Protein 3FCI (pdb70)

Nearest PDB structures (foldseek):
  3fcl-assembly1_A  TM=1.002E+00  e=1.348E-49  Homo sapiens
  3tkb-assembly1_A  TM=9.901E-01  e=2.245E-47  Homo sapiens
  1yuo-assembly1_A  TM=9.833E-01  e=1.093E-45  Homo sapiens
  2ssp-assembly1_E  TM=9.846E-01  e=1.093E-45  Homo sapiens
  4lyl-assembly1_A  TM=9.906E-01  e=3.931E-41  Gadus morhua

B-factor: mean 18.33, std 9.73, range [8.15, 76.26]

Foldseek 3Di:
DDQAADLCCVQQVVVCPDVLNVQLVVVVVVCVVPFDKPPPRSQLHVLRVQAHLQQAAEEEEAAWADQAPQAGRNFAQAGDPPDARPQLQVLVQVLCVVLPVPRDDPNHGHCSQQSNNRYRRYHQFRMDTHPGTCRCPPSRSNVSVLSVLVCCLPPHFLHEYEQADDVSCVSCVPRDVVGYHYAYAHRSPPVTCVRGVRVSSVQVVSQVSCVVVVHHHGPSRRD

GO terms:
  GO:0004844 uracil DNA N-glycosylase activity (F, TAS)
  GO:0000012 single strand break repair (P, TAS)
  GO:0005634 nucleus (C, EXP)
  GO:0005739 mitochondrion (C, EXP)
  GO:0004844 uracil DNA N-glycosylase activity (F, IDA)
  GO:0005739 mitochondrion (C, HTP)
  GO:0005654 nucleoplasm (C, TAS)
  GO:0045008 depyrimidination (P, TAS)
  GO:0005515 protein binding (F, IPI)
  GO:0005654 nucleoplasm (C, IDA)
  GO:0005739 mitochondrion (C, IDA)
  GO:0003684 damaged DNA binding (F, IDA)
  GO:0097510 base-excision repair, AP site formation via deaminated base removal (P, IDA)
  GO:0043024 ribosomal small subunit binding (F, IPI)
  GO:0006284 base-excision repair (P, IDA)

Sequence (223 aa):
MEFFGESWKKHLSGEFGKPYFIKLMGFVAEERKHYTVYPPPHQVFTWTQMCDIKDVKVVILGQQDPYHGPNQAHGLCFSVQRPVPPPPSLENIYKELSTDIEDFVHPGHGDLSGWAKQGVLLLNAVLTVRAHQANSHKERGWEQFTDAVVSWLNQNSNGLVFLLWGSYYAQKKGSAIDRKRHHVLQTAHPSPLSVYRGFFGCRHFSKTNELLQKSGKKPIDWKEL

Organism: Homo sapiens (NCBI:txid9606)

CATH classification: 3.40.470.10

InterPro domains:
  IPR002043 Uracil-DNA glycosylase family 1 [MF_00148] (95-311)
  IPR002043 Uracil-DNA glycosylase family 1 [PTHR11264] (42-312)
  IPR002043 Uracil-DNA glycosylase family 1 [TIGR00628] (96-304)
  IPR002043 Uracil-DNA glycosylase family 1 [cd10027] (110-310)
  IPR005122 Uracil-DNA glycosylase-like [PF03167] (141-301)
  IPR005122 Uracil-DNA glycosylase-like [SM00986] (139-300)
  IPR018085 Uracil-DNA glycosylase, active site [PS00130] (147-156)
  IPR036895 Uracil-DNA glycosylase-like domain superfamily [G3DSA:3.40.470.10] (80-312)
  IPR036895 Uracil-DNA glycosylase-like domain superfamily [SSF52141] (94-311)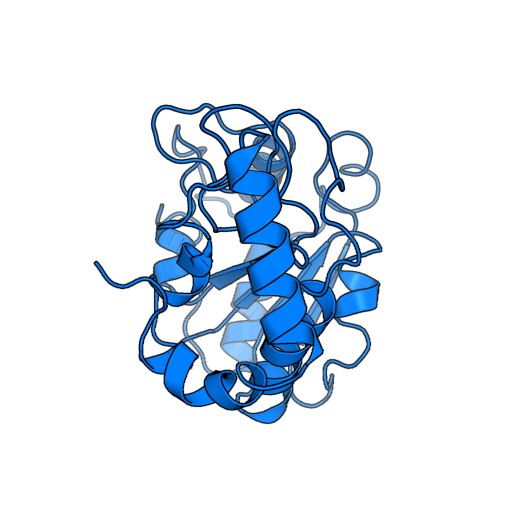

Secondary structure (DSSP, 8-state):
--SS-HHHHHHHGGGTTSHHHHHHHHHHHHHHHHS-EES-GGGTTGGGTSS-GGG--EEEEE-S---STTT--SSTT---TTSPPPHHHHHHHHHHHHHSTT----SS--THHHHTTTEEEEESS--EETT-TTTTTTSSHHHHHHHHHHHHHHH--S-EEEEESHHHHHHTTT--TTTSEEEEE--SSTTTGGGTTTT--HHHHHHHHHHHTT-PPP-TT--

Radius of gyration: 16.61 Å; Cα contacts (8 Å, |Δi|>4): 414; chains: 1; bounding box: 44×41×40 Å

Solvent-accessible surface area: 10704 Å² total; per-residue (Å²): 204,116,93,6,9,153,25,1,75,156,74,4,49,63,22,53,59,89,114,31,14,108,148,0,65,42,35,14,51,87,15,66,159,123,96,80,8,30,1,45,66,90,29,6,3,16,6,3,70,54,24,52,6,162,72,5,47,0,0,1,1,4,35,35,8,42,73,12,78,118,44,10,4,12,6,0,22,0,0,74,156,134,24,102,22,11,85,16,0,67,22,2,4,121,2,0,46,97,8,28,169,99,10,114,76,47,64,16,0,20,1,20,12,2,4,132,34,1,1,5,2,0,14,2,0,7,0,0,43,12,129,78,58,75,27,0,76,134,107,16,2,29,89,0,0,67,20,0,10,58,48,0,12,112,82,26,90,8,0,0,0,0,0,4,10,87,116,6,55,161,32,0,83,86,10,57,120,208,96,8,45,27,36,84,18,16,56,0,28,79,172,24,5,182,203,33,0,50,56,10,113,6,0,33,94,0,24,106,37,0,104,162,29,72,53,163,60,5,56,4,98,91,55

Structure (mmCIF, N/CA/C/O backbone):
data_3FCI
#
_entry.id   3FCI
#
_cell.length_a   43.014
_cell.length_b   68.476
_cell.length_c   69.674
_cell.angle_alpha   90.000
_cell.angle_beta   90.000
_cell.angle_gamma   90.000
#
_symmetry.space_group_name_H-M   'P 21 21 21'
#
loop_
_entity.id
_entity.type
_entity.pdbx_description
1 polymer 'Uracil-DNA glycosylase'
2 non-polymer '3-{(E)-[(3-{[(2,6-dioxo-1,2,3,6-tetrahydropyrimidin-4-yl)methyl]amino}propoxy)imino]methyl}benzoic acid'
3 non-polymer 'SODIUM ION'
4 non-polymer 'THIOCYANATE ION'
5 water water
#
loop_
_atom_site.group_PDB
_atom_site.id
_atom_site.type_symbol
_atom_site.label_atom_id
_atom_site.label_alt_id
_atom_site.label_comp_id
_atom_site.label_asym_id
_atom_site.label_entity_id
_atom_site.label_seq_id
_atom_site.pdbx_PDB_ins_code
_atom_site.Cartn_x
_atom_site.Cartn_y
_atom_site.Cartn_z
_atom_site.occupancy
_atom_site.B_iso_or_equiv
_atom_site.auth_seq_id
_atom_site.auth_comp_id
_atom_site.auth_asym_id
_atom_site.auth_atom_id
_atom_site.pdbx_PDB_model_num
ATOM 1 N N . MET A 1 1 ? -18.716 9.405 27.643 1.00 25.64 82 MET A N 1
ATOM 2 C CA . MET A 1 1 ? -18.510 8.211 26.775 1.00 25.51 82 MET A CA 1
ATOM 3 C C . MET A 1 1 ? -17.257 7.451 27.192 1.00 25.47 82 MET A C 1
ATOM 4 O O . MET A 1 1 ? -16.362 8.004 27.837 1.00 26.01 82 MET A O 1
ATOM 9 N N . GLU A 1 2 ? -17.202 6.176 26.830 1.00 25.15 83 GLU A N 1
ATOM 10 C CA . GLU A 1 2 ? -15.987 5.407 27.018 1.00 24.66 83 GLU A CA 1
ATOM 11 C C . GLU A 1 2 ? -15.381 5.046 25.675 1.00 22.58 83 GLU A C 1
ATOM 12 O O . GLU A 1 2 ? -16.070 4.968 24.650 1.00 23.15 83 GLU A O 1
ATOM 18 N N . PHE A 1 3 ? -14.071 4.859 25.704 1.00 20.73 84 PHE A N 1
ATOM 19 C CA . PHE A 1 3 ? -13.285 4.585 24.530 1.00 19.20 84 PHE A CA 1
ATOM 20 C C . PHE A 1 3 ? -13.640 3.231 23.896 1.00 17.96 84 PHE A C 1
ATOM 21 O O . PHE A 1 3 ? -13.550 3.091 22.673 1.00 17.46 84 PHE A O 1
ATOM 29 N N . PHE A 1 4 ? -14.047 2.251 24.718 1.00 15.88 85 PHE A N 1
ATOM 30 C CA . PHE A 1 4 ? -14.170 0.838 24.280 1.00 14.47 85 PHE A CA 1
ATOM 31 C C . PHE A 1 4 ? -15.238 0.162 25.137 1.00 14.70 85 PHE A C 1
ATOM 32 O O . PHE A 1 4 ? -15.101 0.108 26.370 1.00 14.62 85 PHE A O 1
ATOM 40 N N . GLY A 1 5 ? -16.296 -0.346 24.510 1.00 13.56 86 GLY A N 1
ATOM 41 C CA . GLY A 1 5 ? -17.448 -0.905 25.219 1.00 13.75 86 GLY A CA 1
ATOM 42 C C . GLY A 1 5 ? -17.070 -2.006 26.199 1.00 13.65 86 GLY A C 1
ATOM 43 O O . GLY A 1 5 ? -16.253 -2.876 25.897 1.00 12.81 86 GLY A O 1
ATOM 44 N N . GLU A 1 6 ? -17.686 -1.977 27.377 1.00 14.70 87 GLU A N 1
ATOM 45 C CA . GLU A 1 6 ? -17.303 -2.837 28.486 1.00 15.24 87 GLU A CA 1
ATOM 46 C C . GLU A 1 6 ? -17.386 -4.338 28.204 1.00 13.82 87 GLU A C 1
ATOM 47 O O . GLU A 1 6 ? -16.472 -5.081 28.575 1.00 13.44 87 GLU A O 1
ATOM 53 N N . SER A 1 7 ? -18.468 -4.794 27.567 1.00 13.13 88 SER A N 1
ATOM 54 C CA . SER A 1 7 ? -18.621 -6.234 27.363 1.00 13.25 88 SER A CA 1
ATOM 55 C C . SER A 1 7 ? -17.588 -6.759 26.378 1.00 12.91 88 SER A C 1
ATOM 56 O O . SER A 1 7 ? -17.137 -7.897 26.495 1.00 14.52 88 SER A O 1
ATOM 59 N N . TRP A 1 8 ? -17.205 -5.921 25.417 1.00 12.07 89 TRP A N 1
ATOM 60 C CA . TRP A 1 8 ? -16.171 -6.284 24.443 1.00 11.47 89 TRP A CA 1
ATOM 61 C C . TRP A 1 8 ? -14.804 -6.264 25.111 1.00 11.82 89 TRP A C 1
ATOM 62 O O . TRP A 1 8 ? -13.981 -7.152 24.872 1.00 11.54 89 TRP A O 1
ATOM 73 N N . LYS A 1 9 ? -14.574 -5.265 25.959 1.00 11.65 90 LYS A N 1
ATOM 74 C CA . LYS A 1 9 ? -13.296 -5.133 26.671 1.00 12.84 90 LYS A CA 1
ATOM 75 C C . LYS A 1 9 ? -13.017 -6.363 27.553 1.00 12.96 90 LYS A C 1
ATOM 76 O O . LYS A 1 9 ? -11.881 -6.873 27.607 1.00 13.39 90 LYS A O 1
ATOM 82 N N . LYS A 1 10 ? -14.054 -6.856 28.223 1.00 13.32 91 LYS A N 1
ATOM 83 C CA . LYS A 1 10 ? -13.917 -8.024 29.082 1.00 14.19 91 LYS A CA 1
ATOM 84 C C . LYS A 1 10 ? -13.339 -9.227 28.327 1.00 14.45 91 LYS A C 1
ATOM 85 O O . LYS A 1 10 ? -12.485 -9.952 28.852 1.00 16.26 91 LYS A O 1
ATOM 91 N N . HIS A 1 11 ? -13.804 -9.428 27.097 1.00 13.80 92 HIS A N 1
ATOM 92 C CA . HIS A 1 11 ? -13.435 -10.621 26.348 1.00 14.72 92 HIS A CA 1
ATOM 93 C C . HIS A 1 11 ? -12.231 -10.462 25.428 1.00 14.84 92 HIS A C 1
ATOM 94 O O . HIS A 1 11 ? -11.629 -11.458 25.003 1.00 16.46 92 HIS A O 1
ATOM 101 N N . LEU A 1 12 ? -11.845 -9.217 25.160 1.00 14.02 93 LEU A N 1
ATOM 102 C CA . LEU A 1 12 ? -10.750 -8.934 24.223 1.00 14.14 93 LEU A CA 1
ATOM 103 C C . LEU A 1 12 ? -9.485 -8.359 24.869 1.00 14.70 93 LEU A C 1
ATOM 104 O O . LEU A 1 12 ? -8.442 -8.239 24.210 1.00 14.28 93 LEU A O 1
ATOM 109 N N . SER A 1 13 ? -9.570 -7.951 26.139 1.00 15.91 94 SER A N 1
ATOM 110 C CA . SER A 1 13 ? -8.437 -7.262 26.790 1.00 16.59 94 SER A CA 1
ATOM 111 C C . SER A 1 13 ? -7.161 -8.106 26.917 1.00 16.37 94 SER A C 1
ATOM 112 O O . SER A 1 13 ? -6.066 -7.558 27.102 1.00 16.86 94 SER A O 1
ATOM 115 N N . GLY A 1 14 ? -7.305 -9.420 26.794 1.00 15.79 95 GLY A N 1
ATOM 116 C CA . GLY A 1 14 ? -6.137 -10.309 26.679 1.00 15.18 95 GLY A CA 1
ATOM 117 C C . GLY A 1 14 ? -5.233 -10.010 25.492 1.00 15.00 95 GLY A C 1
ATOM 118 O O . GLY A 1 14 ? -4.070 -10.424 25.472 1.00 14.69 95 GLY A O 1
ATOM 119 N N . GLU A 1 15 ? -5.753 -9.296 24.492 1.00 13.46 96 GLU A N 1
ATOM 120 C CA . GLU A 1 15 ? -4.936 -8.813 23.386 1.00 13.11 96 GLU A CA 1
ATOM 121 C C . GLU A 1 15 ? -4.073 -7.620 23.776 1.00 13.00 96 GLU A C 1
ATOM 122 O O . GLU A 1 15 ? -3.017 -7.406 23.195 1.00 12.02 96 GLU A O 1
ATOM 128 N N . PHE A 1 16 ? -4.525 -6.834 24.763 1.00 13.09 97 PHE A N 1
ATOM 129 C CA . PHE A 1 16 ? -4.031 -5.454 24.908 1.00 14.07 97 PHE A CA 1
ATOM 130 C C . PHE A 1 16 ? -2.563 -5.331 25.316 1.00 13.67 97 PHE A C 1
ATOM 131 O O . PHE A 1 16 ? -1.880 -4.373 24.941 1.00 14.46 97 PHE A O 1
ATOM 139 N N . GLY A 1 17 ? -2.099 -6.306 26.088 1.00 13.82 98 GLY A N 1
ATOM 140 C CA . GLY A 1 17 ? -0.711 -6.302 26.546 1.00 14.21 98 GLY A CA 1
ATOM 141 C C . GLY A 1 17 ? 0.261 -6.998 25.607 1.00 14.37 98 GLY A C 1
ATOM 142 O O . GLY A 1 17 ? 1.476 -6.941 25.821 1.00 14.77 98 GLY A O 1
ATOM 143 N N . LYS A 1 18 ? -0.254 -7.624 24.546 1.00 13.75 99 LYS A N 1
ATOM 144 C CA . LYS A 1 18 ? 0.594 -8.323 23.569 1.00 13.43 99 LYS A CA 1
ATOM 145 C C . LYS A 1 18 ? 1.446 -7.292 22.831 1.00 13.60 99 LYS A C 1
ATOM 146 O O . LYS A 1 18 ? 1.003 -6.166 22.579 1.00 13.88 99 LYS A O 1
ATOM 152 N N . PRO A 1 19 ? 2.716 -7.643 22.528 1.00 14.37 100 PRO A N 1
ATOM 153 C CA . PRO A 1 19 ? 3.616 -6.695 21.852 1.00 14.69 100 PRO A CA 1
ATOM 154 C C . PRO A 1 19 ? 3.012 -6.032 20.633 1.00 13.47 100 PRO A C 1
ATOM 155 O O . PRO A 1 19 ? 3.174 -4.820 20.470 1.00 13.85 100 PRO A O 1
ATOM 159 N N . TYR A 1 20 ? 2.312 -6.783 19.783 1.00 12.58 101 TYR A N 1
ATOM 160 C CA . TYR A 1 20 ? 1.790 -6.177 18.568 1.00 12.04 101 TYR A CA 1
ATOM 161 C C . TYR A 1 20 ? 0.799 -5.060 18.915 1.00 12.11 101 TYR A C 1
ATOM 162 O O . TYR A 1 20 ? 0.690 -4.074 18.173 1.00 12.41 101 TYR A O 1
ATOM 171 N N . PHE A 1 21 ? 0.045 -5.245 20.003 1.00 12.47 102 PHE A N 1
ATOM 172 C CA . PHE A 1 21 ? -1.001 -4.277 20.306 1.00 12.16 102 PHE A CA 1
ATOM 173 C C . PHE A 1 21 ? -0.423 -2.972 20.854 1.00 12.52 102 PHE A C 1
ATOM 174 O O . PHE A 1 21 ? -0.838 -1.897 20.431 1.00 12.16 102 PHE A O 1
ATOM 182 N N . ILE A 1 22 ? 0.559 -3.071 21.743 1.00 12.64 103 ILE A N 1
ATOM 183 C CA . ILE A 1 22 ? 1.267 -1.898 22.256 1.00 13.57 103 ILE A CA 1
ATOM 184 C C . ILE A 1 22 ? 1.930 -1.145 21.098 1.00 13.24 103 ILE A C 1
ATOM 185 O O . ILE A 1 22 ? 1.862 0.086 21.028 1.00 13.09 103 ILE A O 1
ATOM 190 N N . LYS A 1 23 ? 2.540 -1.894 20.180 1.00 12.14 104 LYS A N 1
ATOM 191 C CA . LYS A 1 23 ? 3.170 -1.305 19.008 1.00 12.44 104 LYS A CA 1
ATOM 192 C C . LYS A 1 23 ? 2.162 -0.572 18.131 1.00 12.60 104 LYS A C 1
ATOM 193 O O . LYS A 1 23 ? 2.418 0.538 17.655 1.00 12.46 104 LYS A O 1
ATOM 199 N N . LEU A 1 24 ? 1.013 -1.196 17.922 1.00 11.27 105 LEU A N 1
ATOM 200 C CA . LEU A 1 24 ? -0.063 -0.601 17.142 1.00 11.52 105 LEU A CA 1
ATOM 201 C C . LEU A 1 24 ? -0.543 0.711 17.764 1.00 11.48 105 LEU A C 1
ATOM 202 O O . LEU A 1 24 ? -0.702 1.717 17.072 1.00 11.19 105 LEU A O 1
ATO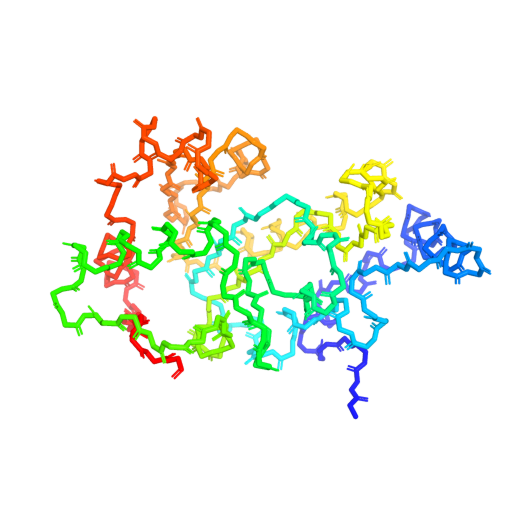M 207 N N . MET A 1 25 ? -0.776 0.697 19.067 1.00 11.42 106 MET A N 1
ATOM 208 C CA . MET A 1 25 ? -1.165 1.909 19.778 1.00 12.54 106 MET A CA 1
ATOM 209 C C . MET A 1 25 ? -0.130 3.017 19.587 1.00 11.89 106 MET A C 1
ATOM 210 O O . MET A 1 25 ? -0.494 4.171 19.365 1.00 12.52 106 MET A O 1
ATOM 215 N N . GLY A 1 26 ? 1.145 2.669 19.671 1.00 12.91 107 GLY A N 1
ATOM 216 C CA . GLY A 1 26 ? 2.216 3.643 19.476 1.00 12.43 107 GLY A CA 1
ATOM 217 C C . GLY A 1 26 ? 2.215 4.188 18.067 1.00 12.69 107 GLY A C 1
ATOM 218 O O . GLY A 1 26 ? 2.399 5.387 17.844 1.00 12.65 107 GLY A O 1
ATOM 219 N N . PHE A 1 27 ? 2.024 3.299 17.100 1.00 11.56 108 PHE A N 1
ATOM 220 C CA . PHE A 1 27 ? 1.977 3.715 15.704 1.00 11.85 108 PHE A CA 1
ATOM 221 C C . PHE A 1 27 ? 0.846 4.710 15.430 1.00 11.79 108 PHE A C 1
ATOM 222 O O . PHE A 1 27 ? 1.068 5.753 14.837 1.00 12.06 108 PHE A O 1
ATOM 230 N N . VAL A 1 28 ? -0.368 4.366 15.847 1.00 11.60 109 VAL A N 1
ATOM 231 C CA . VAL A 1 28 ? -1.512 5.239 15.607 1.00 12.11 109 VAL A CA 1
ATOM 232 C C . VAL A 1 28 ? -1.314 6.584 16.307 1.00 11.78 109 VAL A C 1
ATOM 233 O O . VAL A 1 28 ? -1.579 7.628 15.707 1.00 11.58 109 VAL A O 1
ATOM 237 N N . ALA A 1 29 ? -0.807 6.569 17.547 1.00 12.46 110 ALA A N 1
ATOM 238 C CA . ALA A 1 29 ? -0.590 7.819 18.280 1.00 13.32 110 ALA A CA 1
ATOM 239 C C . ALA A 1 29 ? 0.426 8.699 17.548 1.00 13.37 110 ALA A C 1
ATOM 240 O O . ALA A 1 29 ? 0.241 9.920 17.445 1.00 14.14 110 ALA A O 1
ATOM 242 N N . GLU A 1 30 ? 1.494 8.097 17.029 1.00 13.81 111 GLU A N 1
ATOM 243 C CA . GLU A 1 30 ? 2.500 8.871 16.305 1.00 14.85 111 GLU A CA 1
ATOM 244 C C . GLU A 1 30 ? 1.911 9.456 15.022 1.00 14.48 111 GLU A C 1
ATOM 245 O O . GLU A 1 30 ? 2.145 10.628 14.692 1.00 15.10 111 GLU A O 1
ATOM 251 N N . GLU A 1 31 ? 1.139 8.658 14.292 1.00 13.82 112 GLU A N 1
ATOM 252 C CA . GLU A 1 31 ? 0.466 9.141 13.095 1.00 13.31 112 GLU A CA 1
ATOM 253 C C . GLU A 1 31 ? -0.435 10.324 13.390 1.00 13.64 112 GLU A C 1
ATOM 254 O O . GLU A 1 31 ? -0.442 11.281 12.622 1.00 13.99 112 GLU A O 1
ATOM 260 N N . ARG A 1 32 ? -1.176 10.267 14.497 1.00 13.85 113 ARG A N 1
ATOM 261 C CA . ARG A 1 32 ? -2.067 11.367 14.858 1.00 14.81 113 ARG A CA 1
ATOM 262 C C . ARG A 1 32 ? -1.337 12.681 15.142 1.00 16.08 113 ARG A C 1
ATOM 263 O O . ARG A 1 32 ? -1.926 13.748 15.012 1.00 16.66 113 ARG A O 1
ATOM 271 N N . LYS A 1 33 ? -0.058 12.595 15.510 1.00 17.11 114 LYS A N 1
ATOM 272 C CA . LYS A 1 33 ? 0.741 13.806 15.751 1.00 19.08 114 LYS A CA 1
ATOM 273 C C . LYS A 1 33 ? 1.142 14.532 14.467 1.00 20.30 114 LYS A C 1
ATOM 274 O O . LYS A 1 33 ? 1.377 15.750 14.486 1.00 21.78 114 LYS A O 1
ATOM 280 N N . HIS A 1 34 ? 1.212 13.796 13.356 1.00 20.66 115 HIS A N 1
ATOM 281 C CA . HIS A 1 34 ? 1.720 14.332 12.086 1.00 21.54 115 HIS A CA 1
ATOM 282 C C . HIS A 1 34 ? 0.720 14.360 10.938 1.00 21.39 115 HIS A C 1
ATOM 283 O O . HIS A 1 34 ? 0.958 15.018 9.922 1.00 22.41 115 HIS A O 1
ATOM 290 N N . TYR A 1 35 ? -0.370 13.613 11.076 1.00 19.39 116 TYR A N 1
ATOM 291 C CA . TYR A 1 35 ? -1.383 13.530 10.023 1.00 18.60 116 TYR A CA 1
ATOM 292 C C . TYR A 1 35 ? -2.771 13.591 10.628 1.00 16.97 116 TYR A C 1
ATOM 293 O O . TYR A 1 35 ? -2.939 13.374 11.833 1.00 16.35 116 TYR A O 1
ATOM 302 N N . THR A 1 36 ? -3.759 13.883 9.790 1.00 15.77 117 THR A N 1
ATOM 303 C CA . THR A 1 36 ? -5.146 13.650 10.145 1.00 16.03 117 THR A CA 1
ATOM 304 C C . THR A 1 36 ? -5.435 12.155 9.951 1.00 14.21 117 THR A C 1
ATOM 305 O O . THR A 1 36 ? -5.209 11.609 8.872 1.00 14.55 117 THR A O 1
ATOM 309 N N . VAL A 1 37 ? -5.905 11.513 11.018 1.00 13.14 118 VAL A N 1
ATOM 310 C CA . VAL A 1 37 ? -6.229 10.083 11.021 1.00 12.13 118 VAL A CA 1
ATOM 311 C C . VAL A 1 37 ? -7.726 9.898 11.266 1.00 11.41 118 VAL A C 1
ATOM 312 O O . VAL A 1 37 ? -8.296 10.518 12.167 1.00 11.66 118 VAL A O 1
ATOM 316 N N . TYR A 1 38 ? -8.361 9.044 10.461 1.00 10.77 119 TYR A N 1
ATOM 317 C CA . TYR A 1 38 ? -9.784 8.757 10.580 1.00 10.87 119 TYR A CA 1
ATOM 318 C C . TYR A 1 38 ? -9.975 7.310 11.015 1.00 10.62 119 TYR A C 1
ATOM 319 O O . TYR A 1 38 ? -9.166 6.461 10.675 1.00 10.93 119 TYR A O 1
ATOM 328 N N . PRO A 1 39 ? -11.054 7.019 11.750 1.00 10.24 120 PRO A N 1
ATOM 329 C CA . PRO A 1 39 ? -11.952 7.991 12.380 1.00 10.71 120 PRO A CA 1
ATOM 330 C C . PRO A 1 39 ? -11.238 8.693 13.541 1.00 10.93 120 PRO A C 1
ATOM 331 O O . PRO A 1 39 ? -10.120 8.308 13.913 1.00 11.07 120 PRO A O 1
ATOM 335 N N . PRO A 1 40 ? -11.870 9.723 14.128 1.00 11.70 121 PRO A N 1
ATOM 336 C CA . PRO A 1 40 ? -11.280 10.328 15.321 1.00 11.68 121 PRO A CA 1
ATOM 337 C C . PRO A 1 40 ? -11.220 9.310 16.473 1.00 11.73 121 PRO A C 1
ATOM 338 O O . PRO A 1 40 ? -11.931 8.292 16.442 1.00 10.51 121 PRO A O 1
ATOM 342 N N . PRO A 1 41 ? -10.386 9.571 17.495 1.00 11.64 122 PRO A N 1
ATOM 343 C CA . PRO A 1 41 ? -10.080 8.544 18.510 1.00 11.02 122 PRO A CA 1
ATOM 344 C C . PRO A 1 41 ? -11.333 7.975 19.200 1.00 11.02 122 PRO A C 1
ATOM 345 O O . PRO A 1 41 ? -11.427 6.741 19.404 1.00 11.16 122 PRO A O 1
ATOM 349 N N . HIS A 1 42 ? -12.289 8.835 19.551 1.00 10.43 123 HIS A N 1
ATOM 350 C CA . HIS A 1 42 ? -13.464 8.405 20.290 1.00 10.85 123 HIS A CA 1
ATOM 351 C C . HIS A 1 42 ? -14.416 7.591 19.429 1.00 10.76 123 HIS A C 1
ATOM 352 O O . HIS A 1 42 ? -15.404 7.078 19.949 1.00 11.74 123 HIS A O 1
ATOM 359 N N . GLN A 1 43 ? -14.121 7.460 18.128 1.00 9.98 124 GLN A N 1
ATOM 360 C CA . GLN A 1 43 ? -14.968 6.668 17.233 1.00 10.56 124 GLN A CA 1
ATOM 361 C C . GLN A 1 43 ? -14.285 5.434 16.646 1.00 10.23 124 GLN A C 1
ATOM 362 O O . GLN A 1 43 ? -14.922 4.684 15.914 1.00 11.43 124 GLN A O 1
ATOM 368 N N . VAL A 1 44 ? -13.019 5.185 16.981 1.00 9.05 125 VAL A N 1
ATOM 369 C CA . VAL A 1 44 ? -12.346 4.009 16.438 1.00 9.52 125 VAL A CA 1
ATOM 370 C C . VAL A 1 44 ? -13.103 2.728 16.826 1.00 9.91 125 VAL A C 1
ATOM 371 O O . VAL A 1 44 ? -13.171 1.794 16.009 1.00 10.31 125 VAL A O 1
ATOM 375 N N . PHE A 1 45 ? -13.671 2.699 18.035 1.00 9.34 126 PHE A N 1
ATOM 376 C CA . PHE A 1 45 ? -14.295 1.491 18.565 1.00 9.39 126 PHE A CA 1
ATOM 377 C C . PHE A 1 45 ? -15.819 1.584 18.647 1.00 8.77 126 PHE A C 1
ATOM 378 O O . PHE A 1 45 ? -16.440 0.947 19.495 1.00 8.96 126 PHE A O 1
ATOM 386 N N . THR A 1 46 ? -16.434 2.328 17.730 1.00 8.96 127 THR A N 1
ATOM 387 C CA . THR A 1 46 ? -17.884 2.499 17.770 1.00 9.45 127 THR A CA 1
ATOM 388 C C . THR A 1 46 ? -18.596 1.144 17.701 1.00 9.24 127 THR A C 1
ATOM 389 O O . THR A 1 46 ? -19.663 0.965 18.293 1.00 9.53 127 THR A O 1
ATOM 393 N N . TRP A 1 47 ? -17.980 0.212 16.983 1.00 9.74 128 TRP A N 1
ATOM 394 C CA . TRP A 1 47 ? -18.508 -1.134 16.824 1.00 9.96 128 TRP A CA 1
ATOM 395 C C . TRP A 1 47 ? -18.604 -1.921 18.144 1.00 10.64 128 TRP A C 1
ATOM 396 O O . TRP A 1 47 ? -19.257 -2.964 18.190 1.00 11.22 128 TRP A O 1
ATOM 407 N N . THR A 1 48 ? -17.966 -1.430 19.209 1.00 9.91 129 THR A N 1
ATOM 408 C CA . THR A 1 48 ? -18.077 -2.035 20.551 1.00 10.45 129 THR A CA 1
ATOM 409 C C . THR A 1 48 ? -19.136 -1.342 21.414 1.00 10.91 129 THR A C 1
ATOM 410 O O . THR A 1 48 ? -19.388 -1.786 22.538 1.00 11.66 129 THR A O 1
ATOM 414 N N . GLN A 1 49 ? -19.704 -0.240 20.913 1.00 11.41 130 GLN A N 1
ATOM 415 C CA . GLN A 1 49 ? -20.545 0.658 21.747 1.00 12.09 130 GLN A CA 1
ATOM 416 C C . GLN A 1 49 ? -22.040 0.498 21.518 1.00 12.79 130 GLN A C 1
ATOM 417 O O . GLN A 1 49 ? -22.844 1.014 22.284 1.00 13.62 130 GLN A O 1
ATOM 423 N N . MET A 1 50 ? -22.407 -0.181 20.438 1.00 12.91 131 MET A N 1
ATOM 424 C CA . MET A 1 50 ? -23.781 -0.194 19.947 1.00 13.52 131 MET A CA 1
ATOM 425 C C . MET A 1 50 ? -24.620 -1.342 20.479 1.00 13.69 131 MET A C 1
ATOM 426 O O . MET A 1 50 ? -25.847 -1.229 20.529 1.00 13.32 131 MET A O 1
ATOM 431 N N . CYS A 1 51 ? -23.975 -2.452 20.849 1.00 13.26 132 CYS A N 1
ATOM 432 C CA . CYS A 1 51 ? -24.659 -3.588 21.440 1.00 13.97 132 CYS A CA 1
ATOM 433 C C . CYS A 1 51 ? -23.657 -4.354 22.290 1.00 13.17 132 CYS A C 1
ATOM 434 O O . CYS A 1 51 ? -22.432 -4.193 22.142 1.00 12.84 132 CYS A O 1
ATOM 437 N N . ASP A 1 52 ? -24.197 -5.154 23.205 1.00 12.63 133 ASP A N 1
ATOM 438 C CA . ASP A 1 52 ? -23.396 -6.074 24.022 1.00 12.65 133 ASP A CA 1
ATOM 439 C C . ASP A 1 52 ? -22.834 -7.159 23.110 1.00 12.33 133 ASP A C 1
ATOM 440 O O . ASP A 1 52 ? -23.496 -7.608 22.175 1.00 12.65 133 ASP A O 1
ATOM 445 N N . ILE A 1 53 ? -21.603 -7.576 23.373 1.00 11.75 134 ILE A N 1
ATOM 446 C CA . ILE A 1 53 ? -20.966 -8.591 22.534 1.00 11.54 134 ILE A CA 1
ATOM 447 C C . ILE A 1 53 ? -21.785 -9.893 22.473 1.00 12.38 134 ILE A C 1
ATOM 448 O O . ILE A 1 53 ? -21.802 -10.584 21.443 1.00 12.76 134 ILE A O 1
ATOM 453 N N . LYS A 1 54 ? -22.494 -10.204 23.554 1.00 13.03 135 LYS A N 1
ATOM 454 C CA . LYS A 1 54 ? -23.299 -11.439 23.616 1.00 14.25 135 LYS A CA 1
ATOM 455 C C . LYS A 1 54 ? -24.502 -11.381 22.682 1.00 13.84 135 LYS A C 1
ATOM 456 O O . LYS A 1 54 ? -25.093 -12.416 22.359 1.00 14.44 135 LYS A O 1
ATOM 462 N N . ASP A 1 55 ? -24.854 -10.177 22.242 1.00 13.25 136 ASP A N 1
ATOM 463 C CA . ASP A 1 55 ? -26.066 -9.951 21.438 1.00 13.67 136 ASP A CA 1
ATOM 464 C C . ASP A 1 55 ? -25.792 -9.869 19.929 1.00 12.79 136 ASP A C 1
ATOM 465 O O . ASP A 1 55 ? -26.704 -9.602 19.136 1.00 13.10 136 ASP A O 1
ATOM 470 N N . VAL A 1 56 ? -24.547 -10.082 19.527 1.00 11.82 137 VAL A N 1
ATOM 471 C CA . VAL A 1 56 ? -24.210 -10.102 18.101 1.00 11.13 137 VAL A CA 1
ATOM 472 C C . VAL A 1 56 ? -24.939 -11.262 17.409 1.00 11.43 137 VAL A C 1
ATOM 473 O O . VAL A 1 56 ? -24.985 -12.395 17.927 1.00 11.22 137 VAL A O 1
ATOM 477 N N . LYS A 1 57 ? -25.534 -10.949 16.258 1.00 11.05 138 LYS A N 1
ATOM 478 C CA . LYS A 1 57 ? -26.238 -11.928 15.422 1.00 11.24 138 LYS A CA 1
ATOM 479 C C . LYS A 1 57 ? -25.645 -12.061 14.028 1.00 11.02 138 LYS A C 1
ATOM 480 O O . LYS A 1 57 ? -25.690 -13.139 13.441 1.00 10.94 138 LYS A O 1
ATOM 486 N N . VAL A 1 58 ? -25.133 -10.950 13.484 1.00 10.22 139 VAL A N 1
ATOM 487 C CA . VAL A 1 58 ? -24.664 -10.894 12.105 1.00 10.39 139 VAL A CA 1
ATOM 488 C C . VAL A 1 58 ? -23.320 -10.168 12.137 1.00 10.30 139 VAL A C 1
ATOM 489 O O . VAL A 1 58 ? -23.157 -9.229 12.928 1.00 10.56 139 VAL A O 1
ATOM 493 N N . VAL A 1 59 ? -22.363 -10.612 11.324 1.00 10.37 140 VAL A N 1
ATOM 494 C CA . VAL A 1 59 ? -21.066 -9.947 11.249 1.00 10.55 140 VAL A CA 1
ATOM 495 C C . VAL A 1 59 ? -20.828 -9.607 9.788 1.00 11.10 140 VAL A C 1
ATOM 496 O O . VAL A 1 59 ? -20.796 -10.500 8.933 1.00 11.14 140 VAL A O 1
ATOM 500 N N . ILE A 1 60 ? -20.697 -8.310 9.495 1.00 10.58 141 ILE A N 1
ATOM 501 C CA . ILE A 1 60 ? -20.321 -7.839 8.164 1.00 10.95 141 ILE A CA 1
ATOM 502 C C . ILE A 1 60 ? -18.878 -7.347 8.237 1.00 10.64 141 ILE A C 1
ATOM 503 O O . ILE A 1 60 ? -18.589 -6.389 8.968 1.00 10.56 141 ILE A O 1
ATOM 508 N N . LEU A 1 61 ? -17.988 -8.023 7.506 1.00 10.68 142 LEU A N 1
ATOM 509 C CA . LEU A 1 61 ? -16.570 -7.696 7.531 1.00 12.45 142 LEU A CA 1
ATOM 510 C C . LEU A 1 61 ? -16.188 -6.799 6.364 1.00 13.21 142 LEU A C 1
ATOM 511 O O . LEU A 1 61 ? -16.397 -7.172 5.214 1.00 13.64 142 LEU A O 1
ATOM 516 N N . GLY A 1 62 ? -15.634 -5.627 6.682 1.00 12.84 143 GLY A N 1
ATOM 517 C CA . GLY A 1 62 ? -15.058 -4.711 5.699 1.00 12.26 143 GLY A CA 1
ATOM 518 C C . GLY A 1 62 ? -13.542 -4.719 5.792 1.00 11.91 143 GLY A C 1
ATOM 519 O O . GLY A 1 62 ? -12.956 -5.520 6.542 1.00 12.14 143 GLY A O 1
ATOM 520 N N A GLN A 1 63 ? -12.903 -3.823 5.047 0.50 11.43 144 GLN A N 1
ATOM 521 N N B GLN A 1 63 ? -12.907 -3.836 5.027 0.50 11.75 144 GLN A N 1
ATOM 522 C CA A GLN A 1 63 ? -11.445 -3.778 4.993 0.50 11.65 144 GLN A CA 1
ATOM 523 C CA B GLN A 1 63 ? -11.450 -3.767 4.951 0.50 12.22 144 GLN A CA 1
ATOM 524 C C A GLN A 1 63 ? -10.831 -2.492 5.558 0.50 11.70 144 GLN A C 1
ATOM 525 C C B GLN A 1 63 ? -10.943 -2.477 5.606 0.50 11.97 144 GLN A C 1
ATOM 526 O O A GLN A 1 63 ? -10.152 -2.538 6.580 0.50 11.97 144 GLN A O 1
ATOM 527 O O B GLN A 1 63 ? -10.502 -2.493 6.752 0.50 11.84 144 GLN A O 1
ATOM 538 N N . ASP A 1 64 ? -11.068 -1.360 4.893 1.00 12.12 145 ASP A N 1
ATOM 539 C CA . ASP A 1 64 ? -10.438 -0.085 5.263 1.00 12.03 145 ASP A CA 1
ATOM 540 C C . ASP A 1 64 ? -11.528 0.924 5.606 1.00 11.70 145 ASP A C 1
ATOM 541 O O . ASP A 1 64 ? -12.539 0.966 4.928 1.00 12.23 145 ASP A O 1
ATOM 546 N N . PRO A 1 65 ? -11.299 1.789 6.617 1.00 10.70 146 PRO A N 1
ATOM 547 C CA . PRO A 1 65 ? -12.281 2.861 6.874 1.00 11.00 146 PRO A CA 1
ATOM 548 C C . PRO A 1 65 ? -12.311 3.866 5.725 1.00 11.01 146 PRO A C 1
ATOM 549 O O . PRO A 1 65 ? -11.308 4.057 5.030 1.00 11.73 146 PRO A O 1
ATOM 553 N N . TYR A 1 66 ? -13.446 4.537 5.540 1.00 10.15 147 TYR A N 1
ATOM 554 C CA . TYR A 1 66 ? -13.482 5.646 4.581 1.00 10.50 147 TYR A CA 1
ATOM 555 C C . TYR A 1 66 ? -12.360 6.630 4.903 1.00 11.65 147 TYR A C 1
ATOM 556 O O . TYR A 1 66 ? -12.089 6.908 6.073 1.00 11.75 147 TYR A O 1
ATOM 565 N N . HIS A 1 67 ? -11.746 7.204 3.867 1.00 12.42 148 HIS A N 1
ATOM 566 C CA . HIS A 1 67 ? -10.582 8.077 4.090 1.00 13.03 148 HIS A CA 1
ATOM 567 C C . HIS A 1 67 ? -10.849 9.551 3.769 1.00 13.02 148 HIS A C 1
ATOM 568 O O . HIS A 1 67 ? -9.917 10.348 3.730 1.00 12.91 148 HIS A O 1
ATOM 575 N N . GLY A 1 68 ? -12.116 9.905 3.566 1.00 12.50 149 GLY A N 1
ATOM 576 C CA . GLY A 1 68 ? -12.487 11.300 3.307 1.00 13.11 149 GLY A CA 1
ATOM 577 C C . GLY A 1 68 ? -12.998 12.005 4.555 1.00 14.19 149 GLY A C 1
ATOM 578 O O . GLY A 1 68 ? -13.433 11.367 5.510 1.00 12.97 149 GLY A O 1
ATOM 579 N N . PRO A 1 69 ? -12.942 13.346 4.576 1.00 14.38 150 PRO A N 1
ATOM 580 C CA . PRO A 1 69 ? -13.424 14.078 5.734 1.00 13.99 150 PRO A CA 1
ATOM 581 C C . PRO A 1 69 ? -14.836 13.681 6.170 1.00 12.95 150 PRO A C 1
ATOM 582 O O . PRO A 1 69 ? -15.719 13.533 5.330 1.00 13.26 150 PRO A O 1
ATOM 586 N N . ASN A 1 70 ? -15.016 13.505 7.478 1.00 13.61 151 ASN A N 1
ATOM 587 C CA . ASN A 1 70 ? -16.335 13.291 8.090 1.00 13.84 151 ASN A CA 1
ATOM 588 C C . ASN A 1 70 ? -16.997 11.958 7.789 1.00 13.18 151 ASN A C 1
ATOM 589 O O . ASN A 1 70 ? -18.125 11.725 8.200 1.00 14.32 151 ASN A O 1
ATOM 594 N N . GLN A 1 71 ? -16.292 11.078 7.087 1.00 12.00 152 GLN A N 1
ATOM 595 C CA . GLN A 1 71 ? -16.924 9.833 6.633 1.00 11.32 152 GLN A CA 1
ATOM 596 C C . GLN A 1 71 ? -16.860 8.691 7.650 1.00 10.71 152 GLN A C 1
ATOM 597 O O . GLN A 1 71 ? -17.897 8.230 8.152 1.00 10.81 152 GLN A O 1
ATOM 603 N N . ALA A 1 72 ? -15.650 8.225 7.946 1.00 10.35 153 ALA A N 1
ATOM 604 C CA . ALA A 1 72 ? -15.498 7.068 8.834 1.00 10.06 153 ALA A CA 1
ATOM 605 C C . ALA A 1 72 ? -15.938 7.427 10.248 1.00 10.10 153 ALA A C 1
ATOM 606 O O . ALA A 1 72 ? -15.568 8.489 10.787 1.00 10.94 153 ALA A O 1
ATOM 608 N N . HIS A 1 73 ? -16.696 6.527 10.878 1.00 9.54 154 HIS A N 1
ATOM 609 C CA . HIS A 1 73 ? -17.059 6.705 12.296 1.00 9.78 154 HIS A CA 1
ATOM 610 C C . HIS A 1 73 ? -17.022 5.404 13.101 1.00 9.12 154 HIS A C 1
ATOM 611 O O . HIS A 1 73 ? -17.623 5.319 14.167 1.00 9.58 154 HIS A O 1
ATOM 618 N N . GLY A 1 74 ? -16.338 4.377 12.577 1.00 9.29 155 GLY A N 1
ATOM 619 C CA . GLY A 1 74 ? -16.092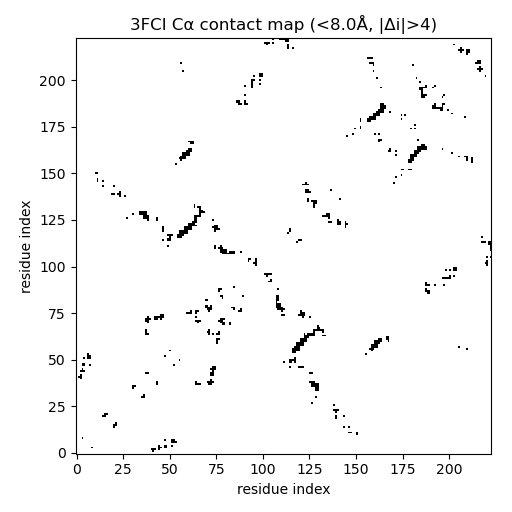 3.166 13.371 1.00 9.40 155 GLY A CA 1
ATOM 620 C C . GLY A 1 74 ? -17.047 2.018 13.119 1.00 9.18 155 GLY A C 1
ATOM 621 O O . GLY A 1 74 ? -16.945 0.990 13.811 1.00 9.17 155 GLY A O 1
ATOM 622 N N . LEU A 1 75 ? -17.978 2.196 12.181 1.00 9.68 156 LEU A N 1
ATOM 623 C CA . LEU A 1 75 ? -18.857 1.133 11.697 1.00 9.15 156 LEU A CA 1
ATOM 624 C C . LEU A 1 75 ? -18.611 1.004 10.199 1.00 9.42 156 LEU A C 1
ATOM 625 O O . LEU A 1 75 ? -18.701 1.997 9.480 1.00 9.66 156 LEU A O 1
ATOM 630 N N . CYS A 1 76 ? -18.330 -0.192 9.708 1.00 8.92 157 CYS A N 1
ATOM 631 C CA . CYS A 1 76 ? -17.993 -0.339 8.293 1.00 9.73 157 CYS A CA 1
ATOM 632 C C . CYS A 1 76 ? -19.161 0.114 7.424 1.00 9.03 157 CYS A C 1
ATOM 633 O O . CYS A 1 76 ? -20.324 -0.173 7.741 1.00 9.37 157 CYS A O 1
ATOM 636 N N . PHE A 1 77 ? -18.812 0.885 6.384 1.00 8.94 158 PHE A N 1
ATOM 637 C CA . PHE A 1 77 ? -19.720 1.398 5.345 1.00 9.76 158 PHE A CA 1
ATOM 638 C C . PHE A 1 77 ? -20.615 2.557 5.741 1.00 10.03 158 PHE A C 1
ATOM 639 O O . PHE A 1 77 ? -21.208 3.166 4.860 1.00 10.52 158 PHE A O 1
ATOM 647 N N . SER A 1 78 ? -20.724 2.846 7.033 1.00 9.82 159 SER A N 1
ATOM 648 C CA . SER A 1 78 ? -21.673 3.814 7.572 1.00 9.83 159 SER A CA 1
ATOM 649 C C . SER A 1 78 ? -21.102 5.226 7.541 1.00 9.11 159 SER A C 1
ATOM 650 O O . SER A 1 78 ? -19.884 5.429 7.670 1.00 9.63 159 SER A O 1
ATOM 653 N N . VAL A 1 79 ? -21.989 6.203 7.378 1.00 9.42 160 VAL A N 1
ATOM 654 C CA . VAL A 1 79 ? -21.618 7.613 7.534 1.00 10.13 160 VAL A CA 1
ATOM 655 C C . VAL A 1 79 ? -22.682 8.354 8.342 1.00 9.99 160 VAL A C 1
ATOM 656 O O . VAL A 1 79 ? -23.870 8.216 8.068 1.00 10.03 160 VAL A O 1
ATOM 660 N N . GLN A 1 80 ? -22.256 9.133 9.341 1.00 10.02 161 GLN A N 1
ATOM 661 C CA . GLN A 1 80 ? -23.194 9.864 10.181 1.00 10.55 161 GLN A CA 1
ATOM 662 C C . GLN A 1 80 ? -23.809 11.022 9.403 1.00 10.92 161 GLN A C 1
ATOM 663 O O . GLN A 1 80 ? -23.212 11.548 8.457 1.00 11.66 161 GLN A O 1
ATOM 669 N N . ARG A 1 81 ? -25.024 11.392 9.796 1.00 10.84 162 ARG A N 1
ATOM 670 C CA . ARG A 1 81 ? -25.641 12.609 9.263 1.00 11.59 162 ARG A CA 1
ATOM 671 C C . ARG A 1 81 ? -24.677 13.781 9.509 1.00 12.45 162 ARG A C 1
ATOM 672 O O . ARG A 1 81 ? -24.032 13.825 10.553 1.00 12.39 162 ARG A O 1
ATOM 680 N N . PRO A 1 82 ? -24.617 14.764 8.584 1.00 13.03 163 PRO A N 1
ATOM 681 C CA . PRO A 1 82 ? -25.383 14.921 7.345 1.00 13.35 163 PRO A CA 1
ATOM 682 C C . PRO A 1 82 ? -24.622 14.446 6.104 1.00 13.44 163 PRO A C 1
ATOM 683 O O . PRO A 1 82 ? -24.889 14.913 4.987 1.00 14.21 163 PRO A O 1
ATOM 687 N N . VAL A 1 83 ? -23.689 13.513 6.287 1.00 13.26 164 VAL A N 1
ATOM 688 C CA . VAL A 1 83 ? -22.793 13.070 5.201 1.00 13.33 164 VAL A CA 1
ATOM 689 C C . VAL A 1 83 ? -23.544 12.192 4.198 1.00 13.65 164 VAL A C 1
ATOM 690 O O . VAL A 1 83 ? -24.239 11.264 4.602 1.00 12.90 164 VAL A O 1
ATOM 694 N N . PRO A 1 84 ? -23.422 12.493 2.887 1.00 13.64 165 PRO A N 1
ATOM 695 C CA . PRO A 1 84 ? -24.116 11.631 1.926 1.00 13.76 165 PRO A CA 1
ATOM 696 C C . PRO A 1 84 ? -23.549 10.196 1.893 1.00 12.65 165 PRO A C 1
ATOM 697 O O . PRO A 1 84 ? -22.336 10.028 1.968 1.00 12.94 165 PRO A O 1
ATOM 701 N N . PRO A 1 85 ? -24.406 9.175 1.722 1.00 12.38 166 PRO A N 1
ATOM 702 C CA . PRO A 1 85 ? -23.895 7.811 1.541 1.00 12.69 166 PRO A CA 1
ATOM 703 C C . PRO A 1 85 ? -22.890 7.761 0.389 1.00 12.44 166 PRO A C 1
ATOM 704 O O . PRO A 1 85 ? -23.194 8.250 -0.713 1.00 13.09 166 PRO A O 1
ATOM 708 N N . PRO A 1 86 ? -21.669 7.251 0.641 1.00 12.11 167 PRO A N 1
ATOM 709 C CA . PRO A 1 86 ? -20.729 7.015 -0.465 1.00 12.09 167 PRO A CA 1
ATOM 710 C C . PRO A 1 86 ? -21.193 5.926 -1.431 1.00 12.56 167 PRO A C 1
ATOM 711 O O . PRO A 1 86 ? -22.165 5.229 -1.156 1.00 12.24 167 PRO A O 1
ATOM 715 N N . PRO A 1 87 ? -20.524 5.802 -2.591 1.00 12.59 168 PRO A N 1
ATOM 716 C CA . PRO A 1 87 ? -21.014 4.866 -3.595 1.00 12.43 168 PRO A CA 1
ATOM 717 C C . PRO A 1 87 ? -21.215 3.434 -3.114 1.00 12.20 168 PRO A C 1
ATOM 718 O O . PRO A 1 87 ? -22.183 2.799 -3.531 1.00 11.42 168 PRO A O 1
ATOM 722 N N . SER A 1 88 ? -20.334 2.921 -2.256 1.00 12.22 169 SER A N 1
ATOM 723 C CA . SER A 1 88 ? -20.500 1.546 -1.780 1.00 12.11 169 SER A CA 1
ATOM 724 C C . SER A 1 88 ? -21.795 1.414 -0.998 1.00 11.46 169 SER A C 1
ATOM 725 O O . SER A 1 88 ? -22.499 0.424 -1.137 1.00 10.75 169 SER A O 1
ATOM 728 N N . LEU A 1 89 ? -22.093 2.418 -0.185 1.00 11.46 170 LEU A N 1
ATOM 729 C CA . LEU A 1 89 ? -23.321 2.386 0.596 1.00 11.32 170 LEU A CA 1
ATOM 730 C C . LEU A 1 89 ? -24.575 2.584 -0.257 1.00 10.96 170 LEU A C 1
ATOM 731 O O . LEU A 1 89 ? -25.577 1.934 -0.030 1.00 11.09 170 LEU A O 1
ATOM 736 N N . GLU A 1 90 ? -24.511 3.456 -1.259 1.00 10.90 171 GLU A N 1
ATOM 737 C CA . GLU A 1 90 ? -25.626 3.531 -2.221 1.00 11.47 171 GLU A CA 1
ATOM 738 C C . GLU A 1 90 ? -25.887 2.163 -2.859 1.00 10.91 171 GLU A C 1
ATOM 739 O O . GLU A 1 90 ? -27.049 1.761 -3.045 1.00 10.87 171 GLU A O 1
ATOM 745 N N . ASN A 1 91 ? -24.823 1.411 -3.173 1.00 11.08 172 ASN A N 1
ATOM 746 C CA . ASN A 1 91 ? -25.032 0.080 -3.736 1.00 11.63 172 ASN A CA 1
ATOM 747 C C . ASN A 1 91 ? -25.660 -0.912 -2.751 1.00 10.93 172 ASN A C 1
ATOM 748 O O . ASN A 1 91 ? -26.516 -1.703 -3.114 1.00 10.72 172 ASN A O 1
ATOM 753 N N . ILE A 1 92 ? -25.241 -0.846 -1.486 1.00 10.65 173 ILE A N 1
ATOM 754 C CA . ILE A 1 92 ? -25.847 -1.665 -0.442 1.00 10.74 173 ILE A CA 1
ATOM 755 C C . ILE A 1 92 ? -27.346 -1.360 -0.342 1.00 10.55 173 ILE A C 1
ATOM 756 O O . ILE A 1 92 ? -28.180 -2.272 -0.318 1.00 11.56 173 ILE A O 1
ATOM 761 N N . TYR A 1 93 ? -27.681 -0.068 -0.348 1.00 11.06 174 TYR A N 1
ATOM 762 C CA . TYR A 1 93 ? -29.090 0.333 -0.297 1.00 11.35 174 TYR A CA 1
ATOM 763 C C . TYR A 1 93 ? -29.875 -0.096 -1.534 1.00 11.92 174 TYR A C 1
ATOM 764 O O . TYR A 1 93 ? -31.057 -0.452 -1.426 1.00 11.70 174 TYR A O 1
ATOM 773 N N . LYS A 1 94 ? -29.240 -0.054 -2.705 1.00 11.94 175 LYS A N 1
ATOM 774 C CA . LYS A 1 94 ? -29.887 -0.496 -3.934 1.00 12.47 175 LYS A CA 1
ATOM 775 C C . LYS A 1 94 ? -30.215 -1.989 -3.884 1.00 12.31 175 LYS A C 1
ATOM 776 O O . LYS A 1 94 ? -31.322 -2.411 -4.230 1.00 12.32 175 LYS A O 1
ATOM 782 N N . GLU A 1 95 ? -29.255 -2.793 -3.435 1.00 11.65 176 GLU A N 1
ATOM 783 C CA . GLU A 1 95 ? -29.515 -4.206 -3.233 1.00 11.99 176 GLU A CA 1
ATOM 784 C C . GLU A 1 95 ? -30.639 -4.456 -2.230 1.00 12.46 176 GLU A C 1
ATOM 785 O O . GLU A 1 95 ? -31.524 -5.273 -2.469 1.00 12.78 176 GLU A O 1
ATOM 791 N N . LEU A 1 96 ? -30.628 -3.722 -1.125 1.00 12.17 177 LEU A N 1
ATOM 792 C CA . LEU A 1 96 ? -31.710 -3.843 -0.147 1.00 13.18 177 LEU A CA 1
ATOM 793 C C . LEU A 1 96 ? -33.076 -3.530 -0.746 1.00 13.79 177 LEU A C 1
ATOM 794 O O . LEU A 1 96 ? -34.062 -4.207 -0.450 1.00 14.19 177 LEU A O 1
ATOM 799 N N . SER A 1 97 ? -33.130 -2.531 -1.615 1.00 14.26 178 SER A N 1
ATOM 800 C CA . SER A 1 97 ? -34.409 -2.136 -2.212 1.00 16.05 178 SER A CA 1
ATOM 801 C C . SER A 1 97 ? -35.014 -3.226 -3.098 1.00 16.35 178 SER A C 1
ATOM 802 O O . SER A 1 97 ? -36.241 -3.324 -3.184 1.00 17.58 178 SER A O 1
ATOM 805 N N . THR A 1 98 ? -34.167 -4.054 -3.712 1.00 16.94 179 THR A N 1
ATOM 806 C CA . THR A 1 98 ? -34.632 -5.162 -4.568 1.00 18.04 179 THR A CA 1
ATOM 807 C C . THR A 1 98 ? -34.794 -6.470 -3.786 1.00 18.60 179 THR A C 1
ATOM 808 O O . THR A 1 98 ? -35.598 -7.339 -4.142 1.00 20.44 179 THR A O 1
ATOM 812 N N . ASP A 1 99 ? -34.029 -6.607 -2.709 1.00 18.19 180 ASP A N 1
ATOM 813 C CA . ASP A 1 99 ? -34.041 -7.811 -1.889 1.00 17.80 180 ASP A CA 1
ATOM 814 C C . ASP A 1 99 ? -35.220 -7.817 -0.907 1.00 18.97 180 ASP A C 1
ATOM 815 O O . ASP A 1 99 ? -35.931 -8.833 -0.767 1.00 20.80 180 ASP A O 1
ATOM 820 N N . ILE A 1 100 ? -35.396 -6.697 -0.212 1.00 19.50 181 ILE A N 1
ATOM 821 C CA . ILE A 1 100 ? -36.411 -6.536 0.831 1.00 20.66 181 ILE A CA 1
ATOM 822 C C . ILE A 1 100 ? -37.500 -5.589 0.294 1.00 21.32 181 ILE A C 1
ATOM 823 O O . ILE A 1 100 ? -37.267 -4.394 0.122 1.00 20.53 181 ILE A O 1
ATOM 828 N N . GLU A 1 101 ? -38.693 -6.123 0.035 1.00 22.68 182 GLU A N 1
ATOM 829 C CA . GLU A 1 101 ? -39.757 -5.373 -0.655 1.00 23.97 182 GLU A CA 1
ATOM 830 C C . GLU A 1 101 ? -40.067 -4.002 -0.047 1.00 23.30 182 GLU A C 1
ATOM 831 O O . GLU A 1 101 ? -40.256 -3.019 -0.769 1.00 23.68 182 GLU A O 1
ATOM 837 N N . ASP A 1 102 ? -40.119 -3.945 1.280 1.00 22.79 183 ASP A N 1
ATOM 838 C CA . ASP A 1 102 ? -40.541 -2.748 1.998 1.00 22.50 183 ASP A CA 1
ATOM 839 C C . ASP A 1 102 ? -39.420 -1.729 2.215 1.00 21.23 183 ASP A C 1
ATOM 840 O O . ASP A 1 102 ? -39.663 -0.608 2.675 1.00 20.94 183 ASP A O 1
ATOM 845 N N . PHE A 1 103 ? -38.188 -2.115 1.895 1.00 19.95 184 PHE A N 1
ATOM 846 C CA . PHE A 1 103 ? -37.055 -1.227 2.134 1.00 18.92 184 PHE A CA 1
ATOM 847 C C . PHE A 1 103 ? -37.028 -0.053 1.159 1.00 19.41 184 PHE A C 1
ATOM 848 O O . PHE A 1 103 ? -37.100 -0.238 -0.064 1.00 20.42 184 PHE A O 1
ATOM 856 N N . VAL A 1 104 ? -36.895 1.150 1.711 1.00 18.60 185 VAL A N 1
ATOM 857 C CA . VAL A 1 104 ? -36.695 2.369 0.929 1.00 19.15 185 VAL A CA 1
ATOM 858 C C . VAL A 1 104 ? -35.473 3.124 1.462 1.00 18.52 185 VAL A C 1
ATOM 859 O O . VAL A 1 104 ? -35.251 3.154 2.663 1.00 17.97 185 VAL A O 1
ATOM 863 N N . HIS A 1 105 ? -34.700 3.720 0.556 1.00 18.42 186 HIS A N 1
ATOM 864 C CA . HIS A 1 105 ? -33.556 4.550 0.919 1.00 17.55 186 HIS A CA 1
ATOM 865 C C . HIS A 1 105 ? -33.918 5.511 2.065 1.00 17.80 186 HIS A C 1
ATOM 866 O O . HIS A 1 105 ? -34.809 6.340 1.904 1.00 18.11 186 HIS A O 1
ATOM 873 N N . PRO A 1 106 ? -33.237 5.400 3.231 1.00 17.33 187 PRO A N 1
ATOM 874 C CA . PRO A 1 106 ? -33.630 6.191 4.411 1.00 16.43 187 PRO A CA 1
ATOM 875 C C . PRO A 1 106 ? -33.225 7.661 4.375 1.00 15.67 187 PRO A C 1
ATOM 876 O O . PRO A 1 106 ? -33.589 8.434 5.281 1.00 16.40 187 PRO A O 1
ATOM 880 N N . GLY A 1 107 ? -32.479 8.044 3.345 1.00 15.08 188 GLY A N 1
ATOM 881 C CA . GLY A 1 107 ? -32.122 9.443 3.158 1.00 15.32 188 GLY A CA 1
ATOM 882 C C . GLY A 1 107 ? -30.918 9.887 3.977 1.00 14.81 188 GLY A C 1
ATOM 883 O O . GLY A 1 107 ? -30.636 11.083 4.099 1.00 15.68 188 GLY A O 1
ATOM 884 N N . HIS A 1 108 ? -30.195 8.906 4.527 1.00 13.07 189 HIS A N 1
ATOM 885 C CA . HIS A 1 108 ? -28.953 9.133 5.267 1.00 12.33 189 HIS A CA 1
ATOM 886 C C . HIS A 1 108 ? -28.188 7.822 5.276 1.00 11.65 189 HIS A C 1
ATOM 887 O O . HIS A 1 108 ? -28.720 6.777 4.871 1.00 11.02 189 HIS A O 1
ATOM 894 N N . GLY A 1 109 ? -26.942 7.887 5.726 1.00 11.45 190 GLY A N 1
ATOM 895 C CA . GLY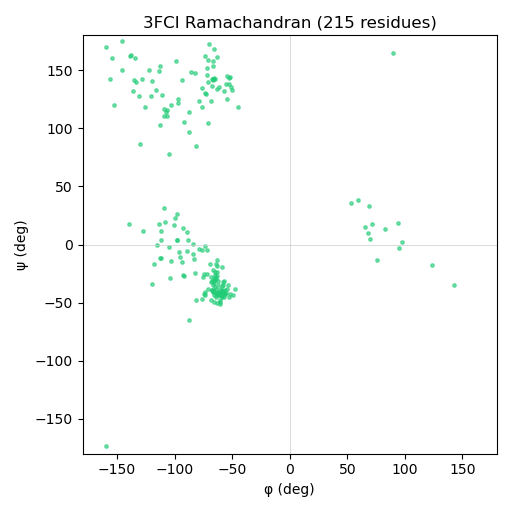 A 1 109 ? -26.067 6.711 5.681 1.00 10.84 190 GLY A CA 1
ATOM 896 C C . GLY A 1 109 ? -25.641 6.103 7.000 1.00 10.38 190 GLY A C 1
ATOM 897 O O . GLY A 1 109 ? -24.661 5.357 7.036 1.00 9.83 190 GLY A O 1
ATOM 898 N N . ASP A 1 110 ? -26.358 6.426 8.067 1.00 10.41 191 ASP A N 1
ATOM 899 C CA . ASP A 1 110 ? -25.948 5.974 9.401 1.00 10.53 191 ASP A CA 1
ATOM 900 C C . ASP A 1 110 ? -26.518 4.595 9.690 1.00 10.85 191 ASP A C 1
ATOM 901 O O . ASP A 1 110 ? -27.727 4.442 9.790 1.00 10.83 191 ASP A O 1
ATOM 906 N N . LEU A 1 111 ? -25.633 3.611 9.817 1.00 10.58 192 LEU A N 1
ATOM 907 C CA . LEU A 1 111 ? -26.040 2.229 10.029 1.00 10.07 192 LEU A CA 1
ATOM 908 C C . LEU A 1 111 ? -26.123 1.836 11.509 1.00 9.78 192 LEU A C 1
ATOM 909 O O . LEU A 1 111 ? -26.220 0.650 11.853 1.00 9.28 192 LEU A O 1
ATOM 914 N N . SER A 1 112 ? -26.109 2.830 12.394 1.00 10.51 193 SER A N 1
ATOM 915 C CA . SER A 1 112 ? -26.224 2.546 13.828 1.00 10.57 193 SER A CA 1
ATOM 916 C C . SER A 1 112 ? -27.454 1.704 14.152 1.00 10.99 193 SER A C 1
ATOM 917 O O . SER A 1 112 ? -27.393 0.870 15.061 1.00 10.03 193 SER A O 1
ATOM 920 N N . GLY A 1 113 ? -28.558 1.904 13.435 1.00 10.45 194 GLY A N 1
ATOM 921 C CA . GLY A 1 113 ? -29.772 1.135 13.715 1.00 11.04 194 GLY A CA 1
ATOM 922 C C . GLY A 1 113 ? -29.578 -0.362 13.507 1.00 10.22 194 GLY A C 1
ATOM 923 O O . GLY A 1 113 ? -30.234 -1.177 14.177 1.00 11.38 194 GLY A O 1
ATOM 924 N N . TRP A 1 114 ? -28.711 -0.741 12.561 1.00 10.01 195 TRP A N 1
ATOM 925 C CA . TRP A 1 114 ? -28.349 -2.160 12.392 1.00 10.40 195 TRP A CA 1
ATOM 926 C C . TRP A 1 114 ? -27.422 -2.610 13.516 1.00 10.17 195 TRP A C 1
ATOM 927 O O . TRP A 1 114 ? -27.602 -3.698 14.064 1.00 10.20 195 TRP A O 1
ATOM 938 N N . ALA A 1 115 ? -26.429 -1.787 13.858 1.00 10.25 196 ALA A N 1
ATOM 939 C CA . ALA A 1 115 ? -25.477 -2.155 14.905 1.00 10.23 196 ALA A CA 1
ATOM 940 C C . ALA A 1 115 ? -26.190 -2.431 16.238 1.00 10.17 196 ALA A C 1
ATOM 941 O O . ALA A 1 115 ? -25.854 -3.395 16.952 1.00 10.17 196 ALA A O 1
ATOM 943 N N . LYS A 1 116 ? -27.199 -1.624 16.559 1.00 10.41 197 LYS A N 1
ATOM 944 C CA . LYS A 1 116 ? -27.946 -1.791 17.800 1.00 11.39 197 LYS A CA 1
ATOM 945 C C . LYS A 1 116 ? -28.747 -3.086 17.835 1.00 11.70 197 LYS A C 1
ATOM 946 O O . LYS A 1 116 ? -29.078 -3.584 18.924 1.00 12.67 197 LYS A O 1
ATOM 952 N N . GLN A 1 117 ? -29.037 -3.643 16.661 1.00 11.10 198 GLN A N 1
ATOM 953 C CA . GLN A 1 117 ? -29.748 -4.913 16.542 1.00 11.41 198 GLN A CA 1
ATOM 954 C C . GLN A 1 117 ? -28.802 -6.116 16.558 1.00 11.33 198 GLN A C 1
ATOM 955 O O . GLN A 1 117 ? -29.236 -7.270 16.377 1.00 11.81 198 GLN A O 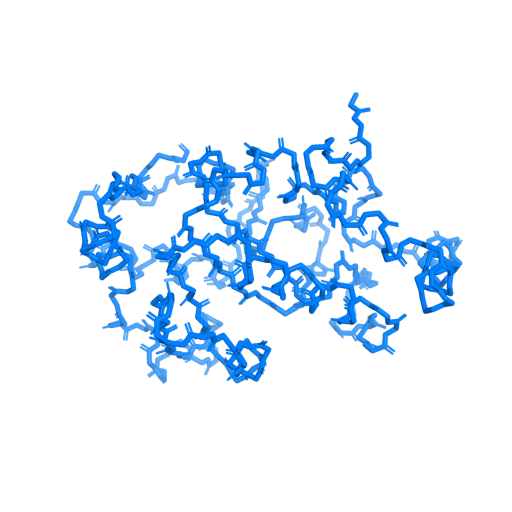1
ATOM 961 N N . GLY A 1 118 ? -27.507 -5.874 16.746 1.00 10.65 199 GLY A N 1
ATOM 962 C CA . GLY A 1 118 ? -26.548 -6.975 16.756 1.00 10.89 199 GLY A CA 1
ATOM 963 C C . GLY A 1 118 ? -25.884 -7.251 15.424 1.00 10.32 199 GLY A C 1
ATOM 964 O O . GLY A 1 118 ? -25.342 -8.351 15.223 1.00 10.93 199 GLY A O 1
ATOM 965 N N . VAL A 1 119 ? -25.920 -6.289 14.501 1.00 9.81 200 VAL A N 1
ATOM 966 C CA . VAL A 1 119 ? -25.119 -6.418 13.277 1.00 10.73 200 VAL A CA 1
ATOM 967 C C . VAL A 1 119 ? -23.777 -5.758 13.524 1.00 10.36 200 VAL A C 1
ATOM 968 O O . VAL A 1 119 ? -23.683 -4.535 13.599 1.00 10.55 200 VAL A O 1
ATOM 972 N N . LEU A 1 120 ? -22.751 -6.584 13.700 1.00 9.83 201 LEU A N 1
ATOM 973 C CA . LEU A 1 120 ? -21.388 -6.094 13.883 1.00 9.76 201 LEU A CA 1
ATOM 974 C C . LEU A 1 120 ? -20.818 -5.647 12.543 1.00 9.97 201 LEU A C 1
ATOM 975 O O . LEU A 1 120 ? -20.668 -6.446 11.620 1.00 9.73 201 LEU A O 1
ATOM 980 N N . LEU A 1 121 ? -20.495 -4.357 12.470 1.00 9.77 202 LEU A N 1
ATOM 981 C CA . LEU A 1 121 ? -19.990 -3.717 11.263 1.00 9.95 202 LEU A CA 1
ATOM 982 C C . LEU A 1 121 ? -18.486 -3.469 11.414 1.00 9.41 202 LEU A C 1
ATOM 983 O O . LEU A 1 121 ? -18.033 -2.350 11.710 1.00 9.60 202 LEU A O 1
ATOM 988 N N . LEU A 1 122 ? -17.699 -4.532 11.240 1.00 9.42 203 LEU A N 1
ATOM 989 C CA . LEU A 1 122 ? -16.275 -4.534 11.607 1.00 9.70 203 LEU A CA 1
ATOM 990 C C . LEU A 1 122 ? -15.361 -4.401 10.392 1.00 9.67 203 LEU A C 1
ATOM 991 O O . LEU A 1 122 ? -15.386 -5.262 9.514 1.00 11.98 203 LEU A O 1
ATOM 996 N N . ASN A 1 123 ? -14.544 -3.355 10.333 1.00 9.11 204 ASN A N 1
ATOM 997 C CA . ASN A 1 123 ? -13.437 -3.300 9.382 1.00 9.36 204 ASN A CA 1
ATOM 998 C C . ASN A 1 123 ? -12.224 -4.057 9.923 1.00 9.36 204 ASN A C 1
ATOM 999 O O . ASN A 1 123 ? -11.976 -4.086 11.137 1.00 9.72 204 ASN A O 1
ATOM 1004 N N . ALA A 1 124 ? -11.460 -4.652 9.007 1.00 9.63 205 ALA A N 1
ATOM 1005 C CA . ALA A 1 124 ? -10.249 -5.363 9.411 1.00 9.61 205 ALA A CA 1
ATOM 1006 C C . ALA A 1 124 ? -9.189 -4.400 9.950 1.00 9.81 205 ALA A C 1
ATOM 1007 O O . ALA A 1 124 ? -8.430 -4.717 10.877 1.00 9.52 205 ALA A O 1
ATOM 1009 N N . VAL A 1 125 ? -9.101 -3.247 9.292 1.00 9.51 206 VAL A N 1
ATOM 1010 C CA . VAL A 1 125 ? -8.173 -2.173 9.647 1.00 10.12 206 VAL A CA 1
ATOM 1011 C C . VAL A 1 125 ? -9.026 -1.018 10.181 1.00 9.41 206 VAL A C 1
ATOM 1012 O O . VAL A 1 125 ? -9.982 -0.627 9.525 1.00 9.79 206 VAL A O 1
ATOM 1016 N N . LEU A 1 126 ? -8.701 -0.495 11.361 1.00 8.98 207 LEU A N 1
ATOM 1017 C CA . LEU A 1 126 ? -9.605 0.417 12.061 1.00 9.26 207 LEU A CA 1
ATOM 1018 C C . LEU A 1 126 ? -9.239 1.901 12.035 1.00 9.69 207 LEU A C 1
ATOM 1019 O O . LEU A 1 126 ? -10.001 2.725 12.546 1.00 9.76 207 LEU A O 1
ATOM 1024 N N . THR A 1 127 ? -8.096 2.235 11.419 1.00 9.37 208 THR A N 1
ATOM 1025 C CA . THR A 1 127 ? -7.721 3.635 11.205 1.00 10.27 208 THR A CA 1
ATOM 1026 C C . THR A 1 127 ? -7.123 3.782 9.811 1.00 9.80 208 THR A C 1
ATOM 1027 O O . THR A 1 127 ? -6.727 2.781 9.193 1.00 10.17 208 THR A O 1
ATOM 1031 N N . VAL A 1 128 ? -7.069 5.024 9.308 1.00 10.18 209 VAL A N 1
ATOM 1032 C CA . VAL A 1 128 ? -6.517 5.331 7.989 1.00 11.14 209 VAL A CA 1
ATOM 1033 C C . VAL A 1 128 ? -6.071 6.791 8.012 1.00 11.34 209 VAL A C 1
ATOM 1034 O O . VAL A 1 128 ? -6.692 7.639 8.661 1.00 11.38 209 VAL A O 1
ATOM 1038 N N . ARG A 1 129 ? -4.951 7.080 7.357 1.00 12.08 210 ARG A N 1
ATOM 1039 C CA . ARG A 1 129 ? -4.547 8.472 7.161 1.00 13.27 210 ARG A CA 1
ATOM 1040 C C . ARG A 1 129 ? -5.480 9.127 6.146 1.00 12.99 210 ARG A C 1
ATOM 1041 O O . ARG A 1 129 ? -5.855 8.512 5.141 1.00 13.00 210 ARG A O 1
ATOM 1049 N N . ALA A 1 130 ? -5.848 10.380 6.404 1.00 13.89 211 ALA A N 1
ATOM 1050 C CA . ALA A 1 130 ? -6.722 11.109 5.493 1.00 14.40 211 ALA A CA 1
ATOM 1051 C C . ALA A 1 130 ? -6.213 11.031 4.057 1.00 14.59 211 ALA A C 1
ATOM 1052 O O . ALA A 1 130 ? -5.011 11.218 3.802 1.00 14.05 211 ALA A O 1
ATOM 1054 N N . HIS A 1 131 ? -7.124 10.728 3.140 1.00 14.90 212 HIS A N 1
ATOM 1055 C CA . HIS A 1 131 ? -6.871 10.750 1.690 1.00 16.13 212 HIS A CA 1
ATOM 1056 C C . HIS A 1 131 ? -5.906 9.667 1.198 1.00 16.34 212 HIS A C 1
ATOM 1057 O O . HIS A 1 131 ? -5.495 9.689 0.035 1.00 17.32 212 HIS A O 1
ATOM 1064 N N . GLN A 1 132 ? -5.552 8.712 2.062 1.00 15.28 213 GLN A N 1
ATOM 1065 C CA . GLN A 1 132 ? -4.589 7.668 1.685 1.00 15.38 213 GLN A CA 1
ATOM 1066 C C . GLN A 1 132 ? -5.130 6.264 2.013 1.00 14.65 213 GLN A C 1
ATOM 1067 O O . GLN A 1 132 ? -4.868 5.720 3.089 1.00 13.80 213 GLN A O 1
ATOM 1073 N N . ALA A 1 133 ? -5.887 5.688 1.086 1.00 14.47 214 ALA A N 1
ATOM 1074 C CA . ALA A 1 133 ? -6.464 4.350 1.275 1.00 14.65 214 ALA A CA 1
ATOM 1075 C C . ALA A 1 133 ? -5.371 3.369 1.660 1.00 14.49 214 ALA A C 1
ATOM 1076 O O . ALA A 1 133 ? -4.270 3.402 1.109 1.00 14.45 214 ALA A O 1
ATOM 1078 N N . ASN A 1 134 ? -5.682 2.499 2.626 1.00 13.80 215 ASN A N 1
ATOM 1079 C CA . ASN A 1 134 ? -4.795 1.414 3.063 1.00 14.19 215 ASN A CA 1
ATOM 1080 C C . ASN A 1 134 ? -3.501 1.870 3.713 1.00 13.76 215 ASN A C 1
ATOM 1081 O O . ASN A 1 134 ? -2.585 1.069 3.886 1.00 14.34 215 ASN A O 1
ATOM 1086 N N . SER A 1 135 ? -3.419 3.138 4.110 1.00 12.96 216 SER A N 1
ATOM 1087 C CA . SER A 1 135 ? -2.175 3.631 4.707 1.00 13.03 216 SER A CA 1
ATOM 1088 C C . SER A 1 135 ? -1.801 2.973 6.043 1.00 13.47 216 SER A C 1
ATOM 1089 O O . SER A 1 135 ? -0.630 2.966 6.442 1.00 14.15 216 SER A O 1
ATOM 1092 N N . HIS A 1 136 ? -2.798 2.426 6.741 1.00 12.68 217 HIS A N 1
ATOM 1093 C CA . HIS A 1 136 ? -2.516 1.777 8.031 1.00 12.67 217 HIS A CA 1
ATOM 1094 C C . HIS A 1 136 ? -2.642 0.262 7.952 1.00 12.24 217 HIS A C 1
ATOM 1095 O O . HIS A 1 136 ? -2.762 -0.416 8.973 1.00 12.29 217 HIS A O 1
ATOM 1102 N N . LYS A 1 137 ? -2.586 -0.267 6.738 1.00 12.71 218 LYS A N 1
ATOM 1103 C CA . LYS A 1 137 ? -2.634 -1.709 6.529 1.00 13.71 218 LYS A CA 1
ATOM 1104 C C . LYS A 1 137 ? -1.373 -2.377 7.092 1.00 13.56 218 LYS A C 1
ATOM 1105 O O . LYS A 1 137 ? -0.254 -1.834 6.991 1.00 13.65 218 LYS A O 1
ATOM 1111 N N . GLU A 1 138 ? -1.563 -3.557 7.685 1.00 13.07 219 GLU A N 1
ATOM 1112 C CA . GLU A 1 138 ? -0.467 -4.381 8.199 1.00 13.18 219 GLU A CA 1
ATOM 1113 C C . GLU A 1 138 ? 0.395 -3.703 9.271 1.00 12.64 219 GLU A C 1
ATOM 1114 O O . GLU A 1 138 ? 1.625 -3.889 9.339 1.00 13.59 219 GLU A O 1
ATOM 1120 N N . ARG A 1 139 ? -0.280 -2.946 10.142 1.00 12.15 220 ARG A N 1
ATOM 1121 C CA . ARG A 1 139 ? 0.362 -2.270 11.257 1.00 12.13 220 ARG A CA 1
ATOM 1122 C C . ARG A 1 139 ? -0.050 -2.842 12.601 1.00 11.85 220 ARG A C 1
ATOM 1123 O O . ARG A 1 139 ? 0.329 -2.300 13.639 1.00 11.71 220 ARG A O 1
ATOM 1131 N N . GLY A 1 140 ? -0.863 -3.904 12.571 1.00 10.68 221 GLY A N 1
ATOM 1132 C CA . GLY A 1 140 ? -1.306 -4.597 13.772 1.00 10.56 221 GLY A CA 1
ATOM 1133 C C . GLY A 1 140 ? -2.824 -4.690 13.920 1.00 10.31 221 GLY A C 1
ATOM 1134 O O . GLY A 1 140 ? -3.290 -5.512 14.673 1.00 10.32 221 GLY A O 1
ATOM 1135 N N . TRP A 1 141 ? -3.606 -3.881 13.199 1.00 9.84 222 TRP A N 1
ATOM 1136 C CA . TRP A 1 141 ? -5.063 -3.994 13.311 1.00 9.77 222 TRP A CA 1
ATOM 1137 C C . TRP A 1 141 ? -5.583 -5.355 12.910 1.00 9.43 222 TRP A C 1
ATOM 1138 O O . TRP A 1 141 ? -6.516 -5.855 13.536 1.00 9.75 222 TRP A O 1
ATOM 1149 N N . GLU A 1 142 ? -4.987 -5.946 11.871 1.00 9.77 223 GLU A N 1
ATOM 1150 C CA . GLU A 1 142 ? -5.466 -7.223 11.355 1.00 10.80 223 GLU A CA 1
ATOM 1151 C C . GLU A 1 142 ? -5.409 -8.300 12.418 1.00 10.67 223 GLU A C 1
ATOM 1152 O O . GLU A 1 142 ? -6.339 -9.096 12.550 1.00 10.36 223 GLU A O 1
ATOM 1158 N N . GLN A 1 143 ? -4.321 -8.340 13.182 1.00 10.50 224 GLN A N 1
ATOM 1159 C CA . GLN A 1 143 ? -4.219 -9.322 14.248 1.00 10.52 224 GLN A CA 1
ATOM 1160 C C . GLN A 1 143 ? -5.296 -9.070 15.303 1.00 9.93 224 GLN A C 1
ATOM 1161 O O . GLN A 1 143 ? -5.902 -10.009 15.811 1.00 10.60 224 GLN A O 1
ATOM 1167 N N . PHE A 1 144 ? -5.583 -7.812 15.613 1.00 9.40 225 PHE A N 1
ATOM 1168 C CA . PHE A 1 144 ? -6.604 -7.516 16.605 1.00 9.89 225 PHE A CA 1
ATOM 1169 C C . PHE A 1 144 ? -7.992 -7.897 16.108 1.00 9.53 225 PHE A C 1
ATOM 1170 O O . PHE A 1 144 ? -8.762 -8.506 16.848 1.00 9.92 225 PHE A O 1
ATOM 1178 N N . THR A 1 145 ? -8.340 -7.505 14.885 1.00 9.52 226 THR A N 1
ATOM 1179 C CA . THR A 1 145 ? -9.673 -7.833 14.403 1.00 9.10 226 THR A CA 1
ATOM 1180 C C . THR A 1 145 ? -9.836 -9.337 14.083 1.00 9.50 226 THR A C 1
ATOM 1181 O O . THR A 1 145 ? -10.939 -9.869 14.182 1.00 10.46 226 THR A O 1
ATOM 1185 N N . ASP A 1 146 ? -8.726 -10.008 13.767 1.00 9.40 227 ASP A N 1
ATOM 1186 C CA . ASP A 1 146 ? -8.706 -11.480 13.750 1.00 10.01 227 ASP A CA 1
ATOM 1187 C C . ASP A 1 146 ? -9.094 -12.045 15.116 1.00 9.93 227 ASP A C 1
ATOM 1188 O O . ASP A 1 146 ? -9.829 -13.034 15.198 1.00 9.93 227 ASP A O 1
ATOM 1193 N N . ALA A 1 147 ? -8.608 -11.436 16.193 1.00 9.94 228 ALA A N 1
ATOM 1194 C CA . ALA A 1 147 ? -8.948 -11.905 17.539 1.00 10.33 228 ALA A CA 1
ATOM 1195 C C . ALA A 1 147 ? -10.441 -11.704 17.831 1.00 10.30 228 ALA A C 1
ATOM 1196 O O . ALA A 1 147 ? -11.055 -12.502 18.559 1.00 10.41 228 ALA A O 1
ATOM 1198 N N . VAL A 1 148 ? -11.033 -10.639 17.285 1.00 9.97 229 VAL A N 1
ATOM 1199 C CA . VAL A 1 148 ? -12.462 -10.411 17.432 1.00 10.34 229 VAL A CA 1
ATOM 1200 C C . VAL A 1 148 ? -13.246 -11.513 16.710 1.00 10.18 229 VAL A C 1
ATOM 1201 O O . VAL A 1 148 ? -14.156 -12.119 17.292 1.00 10.42 229 VAL A O 1
ATOM 1205 N N . VAL A 1 149 ? -12.889 -11.774 15.457 1.00 10.60 230 VAL A N 1
ATOM 1206 C CA . VAL A 1 149 ? -13.566 -12.796 14.669 1.00 10.74 230 VAL A CA 1
ATOM 1207 C C . VAL A 1 149 ? -13.406 -14.162 15.339 1.00 10.88 230 VAL A C 1
ATOM 1208 O O . VAL A 1 149 ? -14.396 -14.918 15.469 1.00 10.87 230 VAL A O 1
ATOM 1212 N N . SER A 1 150 ? -12.191 -14.446 15.818 1.00 10.98 231 SER A N 1
ATOM 1213 C CA . SER A 1 150 ? -11.932 -15.715 16.484 1.00 12.17 231 SER A CA 1
ATOM 1214 C C . SER A 1 150 ? -12.755 -15.864 17.758 1.00 11.95 231 SER A C 1
ATOM 1215 O O . SER A 1 150 ? -13.310 -16.948 18.024 1.00 12.31 231 SER A O 1
ATOM 1218 N N . TRP A 1 151 ? -12.863 -14.798 18.551 1.00 11.53 232 TRP A N 1
ATOM 1219 C CA . TRP A 1 151 ? -13.650 -14.871 19.787 1.00 11.65 232 TRP A CA 1
ATOM 1220 C C . TRP A 1 151 ? -15.109 -15.212 19.477 1.00 11.52 232 TRP A C 1
ATOM 1221 O O . TRP A 1 151 ? -15.713 -16.122 20.077 1.00 11.77 232 TRP A O 1
ATOM 1232 N N . LEU A 1 152 ? -15.691 -14.485 18.529 1.00 10.93 233 LEU A N 1
ATOM 1233 C CA . LEU A 1 152 ? -17.061 -14.771 18.106 1.00 11.76 233 LEU A CA 1
ATOM 1234 C C . LEU A 1 152 ? -17.211 -16.183 17.561 1.00 12.14 233 LEU A C 1
ATOM 1235 O O . LEU A 1 152 ? -18.176 -16.881 17.896 1.00 12.69 233 LEU A O 1
ATOM 1240 N N . ASN A 1 153 ? -16.255 -16.611 16.740 1.00 11.84 234 ASN A N 1
ATOM 1241 C CA . ASN A 1 153 ? -16.258 -17.975 16.214 1.00 12.53 234 ASN A CA 1
ATOM 1242 C C . ASN A 1 153 ? -16.383 -19.023 17.328 1.00 12.72 234 ASN A C 1
ATOM 1243 O O . ASN A 1 153 ? -17.218 -19.942 17.228 1.00 13.59 234 ASN A O 1
ATOM 1248 N N . GLN A 1 154 ? -15.622 -18.843 18.408 1.00 12.39 235 GLN A N 1
ATOM 1249 C CA . GLN A 1 154 ? -15.509 -19.840 19.464 1.00 13.53 235 GLN A CA 1
ATOM 1250 C C . GLN A 1 154 ? -16.449 -19.637 20.646 1.00 13.41 235 GLN A C 1
ATOM 1251 O O . GLN A 1 154 ? -16.553 -20.538 21.493 1.00 13.58 235 GLN A O 1
ATOM 1257 N N . ASN A 1 155 ? -17.123 -18.485 20.731 1.00 12.45 236 ASN A N 1
ATOM 1258 C CA . ASN A 1 155 ? -17.887 -18.150 21.937 1.00 12.09 236 ASN A CA 1
ATOM 1259 C C . ASN A 1 155 ? -19.328 -17.759 21.691 1.00 12.55 236 ASN A C 1
ATOM 1260 O O . ASN A 1 155 ? -20.016 -17.252 22.592 1.00 12.96 236 ASN A O 1
ATOM 1265 N N . SER A 1 156 ? -19.793 -17.995 20.470 1.00 12.71 237 SER A N 1
ATOM 1266 C CA . SER A 1 156 ? -21.187 -17.752 20.126 1.00 13.27 237 SER A CA 1
ATOM 1267 C C . SER A 1 156 ? -21.576 -18.825 19.129 1.00 12.72 237 SER A C 1
ATOM 1268 O O . SER A 1 156 ? -20.729 -19.604 18.713 1.00 12.42 237 SER A O 1
ATOM 1271 N N . ASN A 1 157 ? -22.847 -18.884 18.732 1.00 13.16 238 ASN A N 1
ATOM 1272 C CA . ASN A 1 157 ? -23.277 -19.893 17.751 1.00 13.30 238 ASN A CA 1
ATOM 1273 C C . ASN A 1 157 ? -24.373 -19.370 16.845 1.00 12.99 238 ASN A C 1
ATOM 1274 O O . ASN A 1 157 ? -25.167 -18.528 17.265 1.00 13.26 238 ASN A O 1
ATOM 1279 N N . GLY A 1 158 ? -24.404 -19.890 15.622 1.00 12.90 239 GLY A N 1
ATOM 1280 C CA . GLY A 1 158 ? -25.478 -19.565 14.697 1.00 12.37 239 GLY A CA 1
ATOM 1281 C C . GLY A 1 158 ? -25.433 -18.151 14.140 1.00 12.37 239 GLY A C 1
ATOM 1282 O O . GLY A 1 158 ? -26.441 -17.655 13.651 1.00 13.25 239 GLY A O 1
ATOM 1283 N N . LEU A 1 159 ? -24.281 -17.495 14.243 1.00 12.61 240 LEU A N 1
ATOM 1284 C CA . LEU A 1 159 ? -24.142 -16.173 13.614 1.00 12.14 240 LEU A CA 1
ATOM 1285 C C . LEU A 1 159 ? -24.195 -16.302 12.109 1.00 11.99 240 LEU A C 1
ATOM 1286 O O . LEU A 1 159 ? -23.896 -17.359 11.546 1.00 12.18 240 LEU A O 1
ATOM 1291 N N . VAL A 1 160 ? -24.530 -15.199 11.455 1.00 11.34 241 VAL A N 1
ATOM 1292 C CA . VAL A 1 160 ? -24.397 -15.094 10.008 1.00 11.23 241 VAL A CA 1
ATOM 1293 C C . VAL A 1 160 ? -23.256 -14.147 9.698 1.00 11.63 241 VAL A C 1
ATOM 1294 O O . VAL A 1 160 ? -23.313 -12.968 10.064 1.00 11.51 241 VAL A O 1
ATOM 1298 N N . PHE A 1 161 ? -22.228 -14.694 9.061 1.00 11.13 242 PHE A N 1
ATOM 1299 C CA . PHE A 1 161 ? -21.094 -13.887 8.594 1.00 11.46 242 PHE A CA 1
ATOM 1300 C C . PHE A 1 161 ? -21.290 -13.557 7.122 1.00 11.83 242 PHE A C 1
ATOM 1301 O O . PHE A 1 161 ? -21.466 -14.458 6.296 1.00 12.00 242 PHE A O 1
ATOM 1309 N N . LEU A 1 162 ? -21.250 -12.265 6.793 1.00 11.56 243 LEU A N 1
ATOM 1310 C CA . LEU A 1 162 ? -21.355 -11.788 5.414 1.00 11.52 243 LEU A CA 1
ATOM 1311 C C . LEU A 1 162 ? -19.979 -11.291 4.972 1.00 12.36 243 LEU A C 1
ATOM 1312 O O . LEU A 1 162 ? -19.453 -10.325 5.521 1.00 12.65 243 LEU A O 1
ATOM 1317 N N . LEU A 1 163 ? -19.417 -12.004 3.996 1.00 12.89 244 LEU A N 1
ATOM 1318 C CA . LEU A 1 163 ? -18.057 -11.767 3.469 1.00 13.95 244 LEU A CA 1
ATOM 1319 C C . LEU A 1 163 ? -18.140 -11.270 2.018 1.00 13.88 244 LEU A C 1
ATOM 1320 O O . LEU A 1 163 ? -18.407 -12.028 1.080 1.00 16.14 244 LEU A O 1
ATOM 1325 N N . TRP A 1 164 ? -17.941 -9.970 1.868 1.00 16.88 245 TRP A N 1
ATOM 1326 C CA . TRP A 1 164 ? -18.128 -9.316 0.588 1.00 16.42 245 TRP A CA 1
ATOM 1327 C C . TRP A 1 164 ? -16.759 -8.980 0.021 1.00 16.87 245 TRP A C 1
ATOM 1328 O O . TRP A 1 164 ? -16.090 -8.140 0.577 1.00 16.63 245 TRP A O 1
ATOM 1339 N N . GLY A 1 165 ? -16.352 -9.664 -1.045 1.00 18.34 246 GLY A N 1
ATOM 1340 C CA . GLY A 1 165 ? -15.046 -9.418 -1.666 1.00 18.57 246 GLY A CA 1
ATOM 1341 C C . GLY A 1 165 ? -13.949 -10.283 -1.071 1.00 19.02 246 GLY A C 1
ATOM 1342 O O . GLY A 1 165 ? -14.099 -10.847 0.021 1.00 18.63 246 GLY A O 1
ATOM 1343 N N . SER A 1 166 ? -12.821 -10.344 -1.778 1.00 19.53 247 SER A N 1
ATOM 1344 C CA . SER A 1 166 ? -11.710 -11.256 -1.469 1.00 19.24 247 SER A CA 1
ATOM 1345 C C . SER A 1 166 ? -11.038 -11.071 -0.102 1.00 17.64 247 SER A C 1
ATOM 1346 O O . SER A 1 166 ? -10.686 -12.054 0.545 1.00 17.43 247 SER A O 1
ATOM 1349 N N A TYR A 1 167 ? -10.818 -9.829 0.355 0.50 17.20 248 TYR A N 1
ATOM 1350 N N B TYR A 1 167 ? -10.909 -9.831 0.311 0.50 17.19 248 TYR A N 1
ATOM 1351 C CA A TYR A 1 167 ? -10.162 -9.623 1.671 0.50 16.92 248 TYR A CA 1
ATOM 1352 C CA B TYR A 1 167 ? -10.252 -9.529 1.538 0.50 16.66 248 TYR A CA 1
ATOM 1353 C C A TYR A 1 167 ? -11.024 -10.161 2.814 0.50 16.11 248 TYR A C 1
ATOM 1354 C C B TYR A 1 167 ? -11.017 -10.101 2.754 0.50 16.15 248 TYR A C 1
ATOM 1355 O O A TYR A 1 167 ? -10.508 -10.829 3.717 0.50 15.50 248 TYR A O 1
ATOM 1356 O O B TYR A 1 167 ? -10.429 -10.739 3.634 0.50 15.51 248 TYR A O 1
ATOM 1373 N N . ALA A 1 168 ? -12.326 -9.877 2.765 1.00 15.66 249 ALA A N 1
ATOM 1374 C CA . ALA A 1 168 ? -13.233 -10.361 3.809 1.00 14.74 249 ALA A CA 1
ATOM 1375 C C . ALA A 1 168 ? -13.321 -11.882 3.733 1.00 14.28 249 ALA A C 1
ATOM 1376 O O . ALA A 1 168 ? -13.374 -12.544 4.761 1.00 14.05 249 ALA A O 1
ATOM 1378 N N . GLN A 1 169 ? -13.354 -12.424 2.514 1.00 13.68 250 GLN A N 1
ATOM 1379 C CA . GLN A 1 169 ? -13.371 -13.870 2.347 1.00 14.37 250 GLN A CA 1
ATOM 1380 C C . GLN A 1 169 ? -12.143 -14.529 2.968 1.00 13.38 250 GLN A C 1
ATOM 1381 O O . GLN A 1 169 ? -12.271 -15.537 3.662 1.00 13.71 250 GLN A O 1
ATOM 1387 N N . LYS A 1 170 ? -10.970 -13.932 2.760 1.00 13.79 251 LYS A N 1
ATOM 1388 C CA . LYS A 1 170 ? -9.753 -14.444 3.384 1.00 14.83 251 LYS A CA 1
ATOM 1389 C C . LYS A 1 170 ? -9.838 -14.357 4.915 1.00 14.77 251 LYS A C 1
ATOM 1390 O O . LYS A 1 170 ? -9.501 -15.302 5.634 1.00 15.07 251 LYS A O 1
ATOM 1396 N N . LYS A 1 171 ? -10.328 -13.226 5.398 1.00 14.60 252 LYS A N 1
ATOM 1397 C CA . LYS A 1 171 ? -10.418 -12.982 6.836 1.00 14.86 252 LYS A CA 1
ATOM 1398 C C . LYS A 1 171 ? -11.382 -13.944 7.522 1.00 14.20 252 LYS A C 1
ATOM 1399 O O . LYS A 1 171 ? -11.175 -14.308 8.679 1.00 14.31 252 LYS A O 1
ATOM 1405 N N . GLY A 1 172 ? -12.387 -14.428 6.788 1.00 13.57 253 GLY A N 1
ATOM 1406 C CA . GLY A 1 172 ? -13.361 -15.355 7.357 1.00 14.14 253 GLY A CA 1
ATOM 1407 C C . GLY A 1 172 ? -13.127 -16.817 7.008 1.00 14.85 253 GLY A C 1
ATOM 1408 O O . GLY A 1 172 ? -14.006 -17.647 7.219 1.00 15.04 253 GLY A O 1
ATOM 1409 N N . SER A 1 173 ? -11.926 -17.146 6.536 1.00 15.50 254 S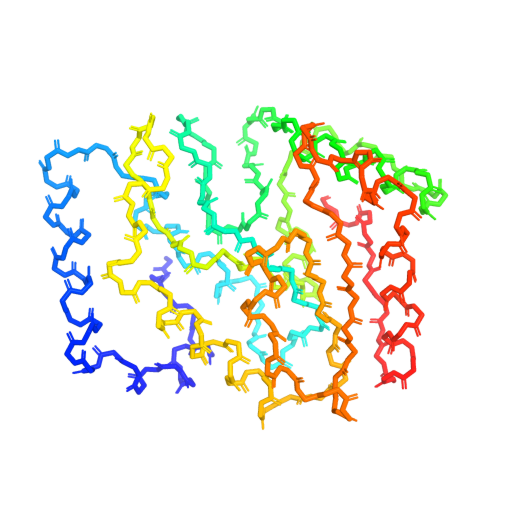ER A N 1
ATOM 1410 C CA . SER A 1 173 ? -11.644 -18.487 6.026 1.00 17.43 254 SER A CA 1
ATOM 1411 C C . SER A 1 173 ? -11.743 -19.574 7.089 1.00 18.00 254 SER A C 1
ATOM 1412 O O . SER A 1 173 ? -12.042 -20.725 6.764 1.00 19.31 254 SER A O 1
ATOM 1415 N N . ALA A 1 174 ? -11.466 -19.221 8.341 1.00 18.18 255 ALA A N 1
ATOM 1416 C CA . ALA A 1 174 ? -11.427 -20.193 9.438 1.00 18.26 255 ALA A CA 1
ATOM 1417 C C . ALA A 1 174 ? -12.717 -20.244 10.262 1.00 18.03 255 ALA A C 1
ATOM 1418 O O . ALA A 1 174 ? -12.786 -20.973 11.263 1.00 18.62 255 ALA A O 1
ATOM 1420 N N . ILE A 1 175 ? -13.737 -19.482 9.867 1.00 17.28 256 ILE A N 1
ATOM 1421 C CA . ILE A 1 175 ? -15.021 -19.571 10.552 1.00 16.71 256 ILE A CA 1
ATOM 1422 C C . ILE A 1 175 ? -15.498 -21.023 10.480 1.00 16.63 256 ILE A C 1
ATOM 1423 O O . ILE A 1 175 ? -15.452 -21.658 9.416 1.00 16.98 256 ILE A O 1
ATOM 1428 N N . ASP A 1 176 ? -15.915 -21.534 11.629 1.00 16.93 257 ASP A N 1
ATOM 1429 C CA . ASP A 1 176 ? -16.406 -22.898 11.793 1.00 17.82 257 ASP A CA 1
ATOM 1430 C C . ASP A 1 176 ? -17.769 -22.990 11.121 1.00 17.89 257 ASP A C 1
ATOM 1431 O O . ASP A 1 176 ? -18.769 -22.498 11.655 1.00 17.21 257 ASP A O 1
ATOM 1436 N N . ARG A 1 177 ? -17.809 -23.624 9.945 1.00 18.07 258 ARG A N 1
ATOM 1437 C CA . ARG A 1 177 ? -19.044 -23.716 9.174 1.00 19.07 258 ARG A CA 1
ATOM 1438 C C . ARG A 1 177 ? -20.017 -24.780 9.687 1.00 19.06 258 ARG A C 1
ATOM 1439 O O . ARG A 1 177 ? -21.150 -24.876 9.213 1.00 19.84 258 ARG A O 1
ATOM 1447 N N . LYS A 1 178 ? -19.591 -25.529 10.701 1.00 19.01 259 LYS A N 1
ATOM 1448 C CA . LYS A 1 178 ? -20.528 -26.375 11.436 1.00 18.98 259 LYS A CA 1
ATOM 1449 C C . LYS A 1 178 ? -21.290 -25.591 12.490 1.00 18.24 259 LYS A C 1
ATOM 1450 O O . LYS A 1 178 ? -22.398 -25.957 12.864 1.00 19.04 259 LYS A O 1
ATOM 1456 N N . ARG A 1 179 ? -20.697 -24.488 12.945 1.00 16.29 260 ARG A N 1
ATOM 1457 C CA . ARG A 1 179 ? -21.218 -23.719 14.072 1.00 15.62 260 ARG A CA 1
ATOM 1458 C C . ARG A 1 179 ? -21.922 -22.412 13.665 1.00 14.53 260 ARG A C 1
ATOM 1459 O O . ARG A 1 179 ? -22.822 -21.945 14.381 1.00 13.95 260 ARG A O 1
ATOM 1467 N N . HIS A 1 180 ? -21.499 -21.839 12.532 1.00 13.79 261 HIS A N 1
ATOM 1468 C CA . HIS A 1 180 ? -22.012 -20.550 12.054 1.00 13.53 261 HIS A CA 1
ATOM 1469 C C . HIS A 1 180 ? -22.344 -20.606 10.568 1.00 13.20 261 HIS A C 1
ATOM 1470 O O . HIS A 1 180 ? -21.847 -21.485 9.850 1.00 13.62 261 HIS A O 1
ATOM 1477 N N . HIS A 1 181 ? -23.183 -19.663 10.118 1.00 12.16 262 HIS A N 1
ATOM 1478 C CA . HIS A 1 181 ? -23.540 -19.534 8.711 1.00 12.84 262 HIS A CA 1
ATOM 1479 C C . HIS A 1 181 ? -22.594 -18.524 8.063 1.00 13.16 262 HIS A C 1
ATOM 1480 O O . HIS A 1 181 ? -22.262 -17.496 8.666 1.00 13.80 262 HIS A O 1
ATOM 1487 N N . VAL A 1 182 ? -22.195 -18.802 6.829 1.00 13.76 263 VAL A N 1
ATOM 1488 C CA . VAL A 1 182 ? -21.330 -17.902 6.073 1.00 14.63 263 VAL A CA 1
ATOM 1489 C C . VAL A 1 182 ? -21.911 -17.680 4.675 1.00 14.93 263 VAL A C 1
ATOM 1490 O O . VAL A 1 182 ? -22.231 -18.644 3.971 1.00 16.26 263 VAL A O 1
ATOM 1494 N N . LEU A 1 183 ? -22.064 -16.413 4.292 1.00 15.16 264 LEU A N 1
ATOM 1495 C CA . LEU A 1 183 ? -22.435 -16.035 2.931 1.00 15.26 264 LEU A CA 1
ATOM 1496 C C . LEU A 1 183 ? -21.319 -15.179 2.359 1.00 16.07 264 LEU A C 1
ATOM 1497 O O . LEU A 1 183 ? -20.752 -14.358 3.064 1.00 16.51 264 LEU A O 1
ATOM 1502 N N . GLN A 1 184 ? -21.020 -15.392 1.078 1.00 16.39 265 GLN A N 1
ATOM 1503 C CA . GLN A 1 184 ? -19.918 -14.730 0.380 1.00 17.83 265 GLN A CA 1
ATOM 1504 C C . GLN A 1 184 ? -20.389 -14.199 -0.971 1.00 17.06 265 GLN A C 1
ATOM 1505 O O . GLN A 1 184 ? -21.148 -14.850 -1.683 1.00 18.44 265 GLN A O 1
ATOM 1511 N N . THR A 1 185 ? -19.917 -13.006 -1.314 1.00 17.59 266 THR A N 1
ATOM 1512 C CA . THR A 1 185 ? -20.158 -12.432 -2.639 1.00 18.07 266 THR A CA 1
ATOM 1513 C C . THR A 1 185 ? -19.107 -11.353 -2.907 1.00 18.08 266 THR A C 1
ATOM 1514 O O . THR A 1 185 ? -18.183 -11.185 -2.128 1.00 17.09 266 THR A O 1
ATOM 1518 N N . ALA A 1 186 ? -19.255 -10.625 -4.018 1.00 17.96 267 ALA A N 1
ATOM 1519 C CA . ALA A 1 186 ? -18.329 -9.540 -4.373 1.00 18.72 267 ALA A CA 1
ATOM 1520 C C . ALA A 1 186 ? -18.474 -8.309 -3.463 1.00 19.15 267 ALA A C 1
ATOM 1521 O O . ALA A 1 186 ? -19.514 -8.122 -2.818 1.00 18.71 267 ALA A O 1
ATOM 1523 N N . HIS A 1 187 ? -17.439 -7.469 -3.393 1.00 19.49 268 HIS A N 1
ATOM 1524 C CA . HIS A 1 187 ? -17.484 -6.198 -2.652 1.00 19.64 268 HIS A CA 1
ATOM 1525 C C . HIS A 1 187 ? -18.508 -5.251 -3.311 1.00 18.62 268 HIS A C 1
ATOM 1526 O O . HIS A 1 187 ? -18.663 -5.264 -4.546 1.00 19.23 268 HIS A O 1
ATOM 1533 N N . PRO A 1 188 ? -19.256 -4.471 -2.493 1.00 17.50 269 PRO A N 1
ATOM 1534 C CA . PRO A 1 188 ? -20.255 -3.538 -3.047 1.00 16.74 269 PRO A CA 1
ATOM 1535 C C . PRO A 1 188 ? -19.718 -2.270 -3.725 1.00 17.30 269 PRO A C 1
ATOM 1536 O O . PRO A 1 188 ? -20.520 -1.498 -4.253 1.00 16.91 269 PRO A O 1
ATOM 1540 N N . SER A 1 189 ? -18.397 -2.067 -3.752 1.00 17.35 270 SER A N 1
ATOM 1541 C CA . SER A 1 189 ? -17.800 -0.970 -4.544 1.00 18.07 270 SER A CA 1
ATOM 1542 C C . SER A 1 189 ? -18.304 -1.012 -5.983 1.00 16.99 270 SER A C 1
ATOM 1543 O O . SER A 1 189 ? -18.489 -2.091 -6.536 1.00 16.82 270 SER A O 1
ATOM 1546 N N . PRO A 1 190 ? -18.506 0.177 -6.611 1.00 17.33 271 PRO A N 1
ATOM 1547 C CA . PRO A 1 190 ? -18.900 0.215 -8.019 1.00 16.82 271 PRO A CA 1
ATOM 1548 C C . PRO A 1 190 ? -18.072 -0.685 -8.957 1.00 16.11 271 PRO A C 1
ATOM 1549 O O . PRO A 1 190 ? -18.622 -1.283 -9.865 1.00 15.16 271 PRO A O 1
ATOM 1553 N N . LEU A 1 191 ? -16.761 -0.763 -8.721 1.00 16.96 272 LEU A N 1
ATOM 1554 C CA . LEU A 1 191 ? -15.890 -1.572 -9.586 1.00 16.91 272 LEU A CA 1
ATOM 1555 C C . LEU A 1 191 ? -16.188 -3.064 -9.514 1.00 18.36 272 LEU A C 1
ATOM 1556 O O . LEU A 1 191 ? -15.958 -3.788 -10.479 1.00 18.46 272 LEU A O 1
ATOM 1561 N N . SER A 1 192 ? -16.682 -3.521 -8.359 1.00 18.73 273 SER A N 1
ATOM 1562 C CA . SER A 1 192 ? -16.950 -4.948 -8.111 1.00 19.47 273 SER A CA 1
ATOM 1563 C C . SER A 1 192 ? -18.421 -5.331 -7.949 1.00 18.90 273 SER A C 1
ATOM 1564 O O . SER A 1 192 ? -18.767 -6.517 -7.962 1.00 18.45 273 SER A O 1
ATOM 1567 N N . VAL A 1 193 ? -19.291 -4.335 -7.804 1.00 18.34 274 VAL A N 1
ATOM 1568 C CA . VAL A 1 193 ? -20.680 -4.613 -7.409 1.00 18.32 274 VAL A CA 1
ATOM 1569 C C . VAL A 1 193 ? -21.429 -5.554 -8.366 1.00 18.33 274 VAL A C 1
ATOM 1570 O O . VAL A 1 193 ? -22.259 -6.358 -7.931 1.00 18.14 274 VAL A O 1
ATOM 1574 N N . TYR A 1 194 ? -21.148 -5.478 -9.669 1.00 18.12 275 TYR A N 1
ATOM 1575 C CA . TYR A 1 194 ? -21.843 -6.329 -10.626 1.00 18.62 275 TYR A CA 1
ATOM 1576 C C . TYR A 1 194 ? -21.154 -7.682 -10.869 1.00 19.85 275 TYR A C 1
ATOM 1577 O O . TYR A 1 194 ? -21.542 -8.422 -11.779 1.00 21.09 275 TYR A O 1
ATOM 1586 N N . ARG A 1 195 ? -20.168 -7.990 -10.031 1.00 20.31 276 ARG A N 1
ATOM 1587 C CA . ARG A 1 195 ? -19.480 -9.285 -10.052 1.00 21.74 276 ARG A CA 1
ATOM 1588 C C . ARG A 1 195 ? -20.020 -10.230 -8.970 1.00 21.39 276 ARG A C 1
ATOM 1589 O O . ARG A 1 195 ? -19.329 -11.170 -8.547 1.00 22.66 276 ARG A O 1
ATOM 1597 N N . GLY A 1 196 ? -21.253 -9.980 -8.531 1.00 20.13 277 GLY A N 1
ATOM 1598 C CA . GLY A 1 196 ? -21.906 -10.850 -7.545 1.00 18.63 277 GLY A CA 1
ATOM 1599 C C . GLY A 1 196 ? -22.777 -10.126 -6.524 1.00 17.92 277 GLY A C 1
ATOM 1600 O O . GLY A 1 196 ? -23.820 -10.663 -6.108 1.00 17.17 277 GLY A O 1
ATOM 1601 N N . PHE A 1 197 ? -22.375 -8.922 -6.120 1.00 16.80 278 PHE A N 1
ATOM 1602 C CA . PHE A 1 197 ? -23.107 -8.237 -5.045 1.00 15.95 278 PHE A CA 1
ATOM 1603 C C . PHE A 1 197 ? -24.549 -7.913 -5.436 1.00 16.30 278 PHE A C 1
ATOM 1604 O O . PHE A 1 197 ? -25.485 -8.241 -4.700 1.00 15.62 278 PHE A O 1
ATOM 1612 N N . PHE A 1 198 ? -24.760 -7.301 -6.599 1.00 15.61 279 PHE A N 1
ATOM 1613 C CA . PHE A 1 198 ? -26.126 -7.093 -7.031 1.00 16.19 279 PHE A CA 1
ATOM 1614 C C . PHE A 1 198 ? -26.721 -8.453 -7.356 1.00 16.28 279 PHE A C 1
ATOM 1615 O O . PHE A 1 198 ? -26.164 -9.203 -8.175 1.00 16.59 279 PHE A O 1
ATOM 1623 N N . GLY A 1 199 ? -27.833 -8.767 -6.695 1.00 15.99 280 GLY A N 1
ATOM 1624 C CA . GLY A 1 199 ? -28.472 -10.070 -6.778 1.00 16.31 280 GLY A CA 1
ATOM 1625 C C . GLY A 1 199 ? -28.085 -11.063 -5.690 1.00 16.36 280 GLY A C 1
ATOM 1626 O O . GLY A 1 199 ? -28.627 -12.158 -5.661 1.00 17.31 280 GLY A O 1
ATOM 1627 N N . CYS A 1 200 ? -27.160 -10.691 -4.803 1.00 15.87 281 CYS A N 1
ATOM 1628 C CA . CYS A 1 200 ? -26.677 -11.628 -3.764 1.00 15.81 281 CYS A CA 1
ATOM 1629 C C . CYS A 1 200 ? -27.765 -11.929 -2.734 1.00 15.57 281 CYS A C 1
ATOM 1630 O O . CYS A 1 200 ? -27.780 -13.018 -2.140 1.00 15.05 281 CYS A O 1
ATOM 1633 N N . ARG A 1 201 ? -28.682 -10.973 -2.552 1.00 15.63 282 ARG A N 1
ATOM 1634 C CA . ARG A 1 201 ? -29.827 -11.119 -1.635 1.00 15.06 282 ARG A CA 1
ATOM 1635 C C . ARG A 1 201 ? -29.420 -11.531 -0.214 1.00 14.55 282 ARG A C 1
ATOM 1636 O O . ARG A 1 201 ? -30.123 -12.300 0.461 1.00 14.41 282 ARG A O 1
ATOM 1644 N N . HIS A 1 202 ? -28.282 -11.019 0.234 1.00 13.18 283 HIS A N 1
ATOM 1645 C CA . HIS A 1 202 ? -27.741 -11.412 1.530 1.00 12.45 283 HIS A CA 1
ATOM 1646 C C . HIS A 1 202 ? -28.651 -11.022 2.689 1.00 11.76 283 HIS A C 1
ATOM 1647 O O . HIS A 1 202 ? -28.643 -11.682 3.717 1.00 11.26 283 HIS A O 1
ATOM 1654 N N . PHE A 1 203 ? -29.452 -9.981 2.533 1.00 11.80 284 PHE A N 1
ATOM 1655 C CA . PHE A 1 203 ? -30.234 -9.471 3.656 1.00 11.72 284 PHE A CA 1
ATOM 1656 C C . PHE A 1 203 ? -31.432 -10.352 3.962 1.00 12.02 284 PHE A C 1
ATOM 1657 O O . PHE A 1 203 ? -31.653 -10.719 5.119 1.00 11.70 284 PHE A O 1
ATOM 1665 N N . SER A 1 204 ? -32.180 -10.739 2.934 1.00 12.79 285 SER A N 1
ATOM 1666 C CA . SER A 1 204 ? -33.260 -11.696 3.149 1.00 12.59 285 SER A CA 1
ATOM 1667 C C . SER A 1 204 ? -32.700 -13.060 3.540 1.00 13.02 285 SER A C 1
ATOM 1668 O O . SER A 1 204 ? -33.248 -13.742 4.409 1.00 13.94 285 SER A O 1
ATOM 1671 N N . LYS A 1 205 ? -31.604 -13.465 2.899 1.00 12.48 286 LYS A N 1
ATOM 1672 C CA . LYS A 1 205 ? -30.985 -14.758 3.219 1.00 12.51 286 LYS A CA 1
ATOM 1673 C C . LYS A 1 205 ? -30.532 -14.822 4.676 1.00 11.90 286 LYS A C 1
ATOM 1674 O O . LYS A 1 205 ? -30.694 -15.848 5.363 1.00 12.27 286 LYS A O 1
ATOM 1680 N N . THR A 1 206 ? -29.957 -13.719 5.150 1.00 11.78 287 THR A N 1
ATOM 1681 C CA . THR A 1 206 ? -29.527 -13.627 6.542 1.00 10.86 287 THR A CA 1
ATOM 1682 C C . THR A 1 206 ? -30.704 -13.885 7.503 1.00 10.89 287 THR A C 1
ATOM 1683 O O . THR A 1 206 ? -30.572 -14.643 8.486 1.00 10.61 287 THR A O 1
ATOM 1687 N N . ASN A 1 207 ? -31.855 -13.283 7.224 1.00 11.56 288 ASN A N 1
ATOM 1688 C CA . ASN A 1 207 ? -32.991 -13.459 8.114 1.00 12.52 288 ASN A CA 1
ATOM 1689 C C . ASN A 1 207 ? -33.542 -14.873 8.139 1.00 12.81 288 ASN A C 1
ATOM 1690 O O . ASN A 1 207 ? -33.948 -15.366 9.192 1.00 13.27 288 ASN A O 1
ATOM 1695 N N . GLU A 1 208 ? -33.499 -15.544 6.996 1.00 13.52 289 GLU A N 1
ATOM 1696 C CA . GLU A 1 208 ? -33.904 -16.950 6.946 1.00 15.07 289 GLU A CA 1
ATOM 1697 C C . GLU A 1 208 ? -32.921 -17.816 7.757 1.00 15.13 289 GLU A C 1
ATOM 1698 O O . GLU A 1 208 ? -33.343 -18.721 8.485 1.00 15.84 289 GLU A O 1
ATOM 1704 N N . LEU A 1 209 ? -31.623 -17.537 7.654 1.00 13.98 290 LEU A N 1
ATOM 1705 C CA . LEU A 1 209 ? -30.625 -18.274 8.421 1.00 13.63 290 LEU A CA 1
ATOM 1706 C C . LEU A 1 209 ? -30.745 -18.018 9.916 1.00 13.35 290 LEU A C 1
ATOM 1707 O O . LEU A 1 209 ? -30.587 -18.935 10.723 1.00 13.86 290 LEU A O 1
ATOM 1712 N N . LEU A 1 210 ? -31.013 -16.777 10.300 1.00 13.68 291 LEU A N 1
ATOM 1713 C CA . LEU A 1 210 ? -31.236 -16.459 11.713 1.00 14.45 291 LEU A CA 1
ATOM 1714 C C . LEU A 1 210 ? -32.413 -17.263 12.270 1.00 15.35 291 LEU A C 1
ATOM 1715 O O . LEU A 1 210 ? -32.350 -17.772 13.384 1.00 14.58 291 LEU A O 1
ATOM 1720 N N . GLN A 1 211 ? -33.472 -17.403 11.482 1.00 16.80 292 GLN A N 1
ATOM 1721 C CA . GLN A 1 211 ? -34.582 -18.272 11.879 1.00 19.50 292 GLN A CA 1
ATOM 1722 C C . GLN A 1 211 ? -34.132 -19.723 12.106 1.00 19.96 292 GLN A C 1
ATOM 1723 O O . GLN A 1 211 ? -34.552 -20.354 13.086 1.00 20.39 292 GLN A O 1
ATOM 1729 N N . LYS A 1 212 ? -33.244 -20.242 11.262 1.00 20.23 293 LYS A N 1
ATOM 1730 C CA . LYS A 1 212 ? -32.693 -21.589 11.485 1.00 20.52 293 LYS A CA 1
ATOM 1731 C C . LYS A 1 212 ? -31.848 -21.692 12.746 1.00 20.35 293 LYS A C 1
ATOM 1732 O O . LYS A 1 212 ? -31.727 -22.769 13.340 1.00 20.46 293 LYS A O 1
ATOM 1738 N N . SER A 1 213 ? -31.270 -20.568 13.160 1.00 19.19 294 SER A N 1
ATOM 1739 C CA . SER A 1 213 ? -30.507 -20.473 14.398 1.00 18.30 294 SER A CA 1
ATOM 1740 C C . SER A 1 213 ? -31.420 -20.225 15.630 1.00 17.63 294 SER A C 1
ATOM 1741 O O . SER A 1 213 ? -30.920 -20.107 16.746 1.00 18.11 294 SER A O 1
ATOM 1744 N N . GLY A 1 214 ? -32.734 -20.137 15.420 1.00 17.47 295 GLY A N 1
ATOM 1745 C CA . GLY A 1 214 ? -33.676 -19.828 16.507 1.00 17.43 295 GLY A CA 1
ATOM 1746 C C . GLY A 1 214 ? -33.571 -18.404 17.048 1.00 17.23 295 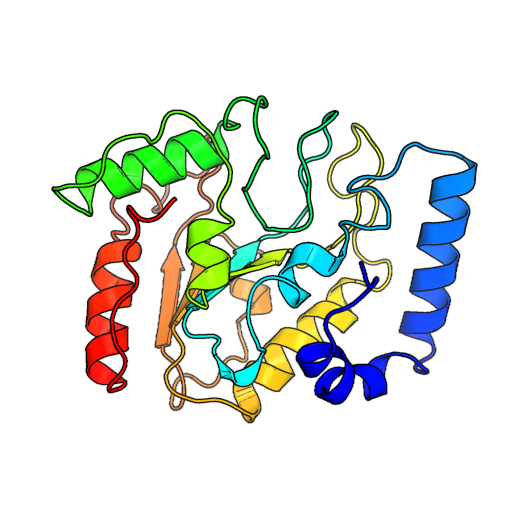GLY A C 1
ATOM 1747 O O . GLY A 1 214 ? -33.776 -18.152 18.240 1.00 17.74 295 GLY A O 1
ATOM 1748 N N . LYS A 1 215 ? -33.244 -17.470 16.162 1.00 16.69 296 LYS A N 1
ATOM 1749 C CA . LYS A 1 215 ? -33.055 -16.069 16.526 1.00 16.76 296 LYS A CA 1
ATOM 1750 C C . LYS A 1 215 ? -34.001 -15.198 15.725 1.00 15.68 296 LYS A C 1
ATOM 1751 O O . LYS A 1 215 ? -34.347 -15.526 14.597 1.00 16.92 296 LYS A O 1
ATOM 1757 N N . LYS A 1 216 ? -34.399 -14.069 16.311 1.00 14.43 297 LYS A N 1
ATOM 1758 C CA . LYS A 1 216 ? -35.268 -13.121 15.633 1.00 14.28 297 LYS A CA 1
ATOM 1759 C C . LYS A 1 216 ? -34.515 -12.386 14.518 1.00 13.21 297 LYS A C 1
ATOM 1760 O O . LYS A 1 216 ? -33.315 -12.106 14.649 1.00 13.24 297 LYS A O 1
ATOM 1766 N N . PRO A 1 217 ? -35.214 -12.065 13.423 1.00 12.44 298 PRO A N 1
ATOM 1767 C CA . PRO A 1 217 ? -34.529 -11.450 12.281 1.00 12.30 298 PRO A CA 1
ATOM 1768 C C . PRO A 1 217 ? -34.137 -9.985 12.505 1.00 11.64 298 PRO A C 1
ATOM 1769 O O . PRO A 1 217 ? -34.653 -9.316 13.407 1.00 12.16 298 PRO A O 1
ATOM 1773 N N . ILE A 1 218 ? -33.207 -9.506 11.683 1.00 10.73 299 ILE A N 1
ATOM 1774 C CA . I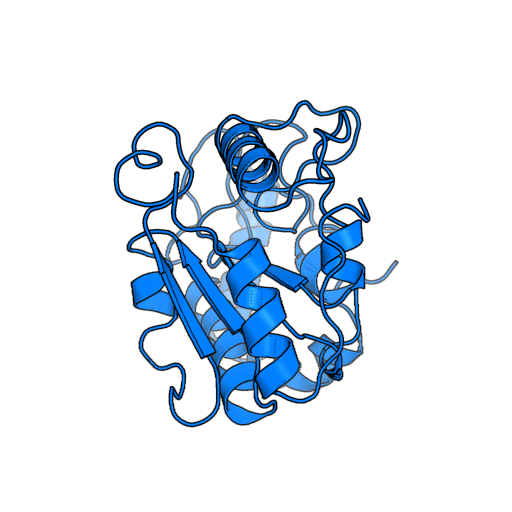LE A 1 218 ? -32.890 -8.086 11.626 1.00 11.30 299 ILE A CA 1
ATOM 1775 C C . ILE A 1 218 ? -33.982 -7.339 10.841 1.00 11.10 299 ILE A C 1
ATOM 1776 O O . ILE A 1 218 ? -34.403 -7.786 9.776 1.00 10.98 299 ILE A O 1
ATOM 1781 N N . ASP A 1 219 ? -34.428 -6.205 11.368 1.00 11.09 300 ASP A N 1
ATOM 1782 C CA . ASP A 1 219 ? -35.230 -5.277 10.581 1.00 11.62 300 ASP A CA 1
ATOM 1783 C C . ASP A 1 219 ? -34.268 -4.344 9.847 1.00 11.24 300 ASP A C 1
ATOM 1784 O O . ASP A 1 219 ? -33.759 -3.391 10.423 1.00 11.06 300 ASP A O 1
ATOM 1789 N N . TRP A 1 220 ? -33.984 -4.672 8.590 1.00 11.09 301 TRP A N 1
ATOM 1790 C CA . TRP A 1 220 ? -33.017 -3.885 7.815 1.00 11.39 301 TRP A CA 1
ATOM 1791 C C . TRP A 1 220 ? -33.491 -2.447 7.579 1.00 11.11 301 TRP A C 1
ATOM 1792 O O . TRP A 1 220 ? -32.682 -1.585 7.252 1.00 11.00 301 TRP A O 1
ATOM 1803 N N . LYS A 1 221 ? -34.788 -2.183 7.761 1.00 11.43 302 LYS A N 1
ATOM 1804 C CA . LYS A 1 221 ? -35.330 -0.835 7.582 1.00 11.79 302 LYS A CA 1
ATOM 1805 C C . LYS A 1 221 ? -35.145 0.028 8.827 1.00 11.63 302 LYS A C 1
ATOM 1806 O O . LYS A 1 221 ? -35.392 1.230 8.779 1.00 12.61 302 LYS A O 1
ATOM 1812 N N . GLU A 1 222 ? -34.771 -0.588 9.949 1.00 11.60 303 GLU A N 1
ATOM 1813 C CA . GLU A 1 222 ? -34.641 0.139 11.219 1.00 12.95 303 GLU A CA 1
ATOM 1814 C C . GLU A 1 222 ? -33.300 0.854 11.248 1.00 13.11 303 GLU A C 1
ATOM 1815 O O . GLU A 1 222 ? -32.291 0.334 11.752 1.00 13.62 303 GLU A O 1
ATOM 1821 N N . LEU A 1 223 ? -33.326 2.040 10.647 1.00 13.88 304 LEU A N 1
ATOM 1822 C CA . LEU A 1 223 ? -32.176 2.917 10.504 1.00 14.33 304 LEU A CA 1
ATOM 1823 C C . LEU A 1 223 ? -32.565 4.315 10.937 1.00 15.23 304 LEU A C 1
ATOM 1824 O O . LEU A 1 223 ? -33.772 4.650 10.977 1.00 16.32 304 LEU A O 1
#